Protein AF-A0A1Y1KQW9-F1 (afdb_monomer)

pLDDT: mean 92.46, std 8.49, range [50.56, 98.81]

Secondary structure (DSSP, 8-state):
------TTPPPP-GGGSHHHHS-TT--HHHHHHTHHHHTTSHHHHHHHHHHHHHHHHHHHHHHHTTPEE----SEES--SS-GGG--EEEETTEEEEE-S-SHHHHHHHHHHHSSEEEEEEEE-------SS--SEEEEEEEE-SS--HHHHHHHHHHHHHHHHHHHHTSHHHHHHHHHH-TT--PPPSSPEEEEHHHHHHHHHHTT---TTSSPP-TT----HHHHHHHHHHHTS-EEEE--BTTSS-TTPPBPSS-TTBBS-EEEEETTTEEEEEE-

Radius of gyration: 22.24 Å; Cα contacts (8 Å, |Δi|>4): 387; chains: 1; bounding box: 53×50×68 Å

Sequence (279 aa):
DFYKIPKHWKAVGGDDAITNRVTASTEHATLLDLRHLTLRGENASSVLLVRDAMEYAFNRAYHEARIRKVSPPALVQTQVEGGSTLFKFDYYGADAFLTQSSQLYLETCLPSLGSVYCIEKSFRAEKSLTRRHLSEFTHIEAELDFINFDDLLTHLETLICRVLELVLEDPMIAGYIKTLNPEFKVPERPFMRMRYSDAIKWLIDHDIPNEEGNPHNFGDDIAEAAERKMTDIINKPVFITHFPAHIKAFYMKRDPEDDRVTESVDCLMPGVGEIVGGS

Structure (mmCIF, N/CA/C/O backbone):
data_AF-A0A1Y1KQW9-F1
#
_entry.id   AF-A0A1Y1KQW9-F1
#
loop_
_atom_site.group_PDB
_atom_site.id
_atom_site.type_symbol
_atom_site.label_atom_id
_atom_site.label_alt_id
_atom_site.label_comp_id
_atom_site.label_asym_id
_atom_site.label_entity_id
_atom_site.label_seq_id
_atom_site.pdbx_PDB_ins_code
_atom_site.Cartn_x
_atom_site.Cartn_y
_atom_site.Cartn_z
_atom_site.occupancy
_atom_site.B_iso_or_equiv
_atom_site.auth_seq_id
_atom_site.auth_comp_id
_atom_site.auth_asym_id
_atom_site.auth_atom_id
_atom_site.pdbx_PDB_model_num
ATOM 1 N N . ASP A 1 1 ? 25.477 -21.563 -24.933 1.00 50.56 1 ASP A N 1
ATOM 2 C CA . ASP A 1 1 ? 25.483 -20.857 -26.235 1.00 50.56 1 ASP A CA 1
ATOM 3 C C . ASP A 1 1 ? 24.165 -20.936 -27.014 1.00 50.56 1 ASP A C 1
ATOM 5 O O . ASP A 1 1 ? 24.151 -21.402 -28.147 1.00 50.56 1 ASP A O 1
ATOM 9 N N . PHE A 1 2 ? 23.056 -20.428 -26.461 1.00 53.72 2 PHE A N 1
ATOM 10 C CA . PHE A 1 2 ? 21.757 -20.391 -27.164 1.00 53.72 2 PHE A CA 1
ATOM 11 C C . PHE A 1 2 ? 21.483 -19.085 -27.932 1.00 53.72 2 PHE A C 1
ATOM 13 O O . PHE A 1 2 ? 20.462 -18.973 -28.602 1.00 53.72 2 PHE A O 1
ATOM 20 N N . TYR A 1 3 ? 22.406 -18.117 -27.909 1.00 61.03 3 TYR A N 1
ATOM 21 C CA . TYR A 1 3 ? 22.222 -16.820 -28.566 1.00 61.03 3 TYR A CA 1
ATOM 22 C C . TYR A 1 3 ? 23.305 -16.581 -29.625 1.00 61.03 3 TYR A C 1
ATOM 24 O O . TYR A 1 3 ? 24.318 -15.935 -29.373 1.00 61.03 3 TYR A O 1
ATOM 32 N N . LYS A 1 4 ? 23.103 -17.119 -30.833 1.00 71.50 4 LYS A N 1
ATOM 33 C CA . LYS A 1 4 ? 23.854 -16.707 -32.031 1.00 71.50 4 LYS A CA 1
ATOM 34 C C . LYS A 1 4 ? 22.974 -15.761 -32.839 1.00 71.50 4 LYS A C 1
ATOM 36 O O . LYS A 1 4 ? 21.997 -16.210 -33.426 1.00 71.50 4 LYS A O 1
ATOM 41 N N . ILE A 1 5 ? 23.325 -14.476 -32.886 1.00 72.56 5 ILE A N 1
ATOM 42 C CA . ILE A 1 5 ? 22.661 -13.507 -33.769 1.00 72.56 5 ILE A CA 1
ATOM 43 C C . ILE A 1 5 ? 23.087 -13.825 -35.212 1.00 72.56 5 ILE A C 1
ATOM 45 O O . ILE A 1 5 ? 24.284 -13.760 -35.516 1.00 72.56 5 ILE A O 1
ATOM 49 N N . PRO A 1 6 ? 22.167 -14.210 -36.114 1.00 78.00 6 PRO A N 1
ATOM 50 C CA . PRO A 1 6 ? 22.532 -14.525 -37.487 1.00 78.00 6 PRO A CA 1
ATOM 51 C C . PRO A 1 6 ? 23.084 -13.291 -38.206 1.00 78.00 6 PRO A C 1
ATOM 53 O O . PRO A 1 6 ? 22.513 -12.209 -38.118 1.00 78.00 6 PRO A O 1
ATOM 56 N N . LYS A 1 7 ? 24.154 -13.459 -38.996 1.00 77.56 7 LYS A N 1
ATOM 57 C CA . LYS A 1 7 ? 24.818 -12.360 -39.732 1.00 77.56 7 LYS A CA 1
ATOM 58 C C . LYS A 1 7 ? 23.897 -11.571 -40.682 1.00 77.56 7 LYS A C 1
ATOM 60 O O . LYS A 1 7 ? 24.283 -10.507 -41.145 1.00 77.56 7 LYS A O 1
ATOM 65 N N . HIS A 1 8 ? 22.723 -12.109 -41.011 1.00 79.19 8 HIS A N 1
ATOM 66 C CA . HIS A 1 8 ? 21.748 -11.506 -41.922 1.00 79.19 8 HIS A CA 1
ATOM 67 C C . HIS A 1 8 ? 20.591 -10.793 -41.205 1.00 79.19 8 HIS A C 1
ATOM 69 O O . HIS A 1 8 ? 19.741 -10.205 -41.872 1.00 79.19 8 HIS A O 1
ATOM 75 N N . TRP A 1 9 ? 20.525 -10.845 -39.871 1.00 75.56 9 TRP A N 1
ATOM 76 C CA . TRP A 1 9 ? 19.523 -10.095 -39.120 1.00 75.56 9 TRP A CA 1
ATOM 77 C C . TRP A 1 9 ? 19.900 -8.617 -39.108 1.00 75.56 9 TRP A C 1
ATOM 79 O O . TRP A 1 9 ? 20.999 -8.244 -38.700 1.00 75.56 9 TRP A O 1
ATOM 89 N N . LYS A 1 10 ? 18.981 -7.775 -39.576 1.00 69.50 10 LYS A N 1
ATOM 90 C CA . LYS A 1 10 ? 19.104 -6.321 -39.494 1.00 69.50 10 LYS A CA 1
ATOM 91 C C . LYS A 1 10 ? 18.340 -5.850 -38.263 1.00 69.50 10 LYS A C 1
ATOM 93 O O . LYS A 1 10 ? 17.207 -6.276 -38.051 1.00 69.50 10 LYS A O 1
ATOM 98 N N . ALA A 1 11 ? 18.954 -4.986 -37.461 1.00 67.81 11 ALA A N 1
ATOM 99 C CA . ALA A 1 11 ? 18.226 -4.272 -36.421 1.00 67.81 11 ALA A CA 1
ATOM 100 C C . ALA A 1 11 ? 17.182 -3.350 -37.070 1.00 67.81 11 ALA A C 1
ATOM 102 O O . ALA A 1 11 ? 17.406 -2.831 -38.167 1.00 67.81 11 ALA A O 1
ATOM 103 N N . VAL A 1 12 ? 16.054 -3.145 -36.391 1.00 66.88 12 VAL A N 1
ATOM 104 C CA . VAL A 1 12 ? 15.081 -2.117 -36.774 1.00 66.88 12 VAL A CA 1
ATOM 105 C C . VAL A 1 12 ? 15.794 -0.761 -36.705 1.00 66.88 12 VAL A C 1
ATOM 107 O O . VAL A 1 12 ? 16.416 -0.443 -35.692 1.00 66.88 12 VAL A O 1
ATOM 110 N N . GLY A 1 13 ? 15.770 0.000 -37.797 1.00 69.06 13 GLY A N 1
ATOM 111 C CA . GLY A 1 13 ? 16.493 1.265 -37.953 1.00 69.06 13 GLY A CA 1
ATOM 112 C C . GLY A 1 13 ? 15.647 2.296 -38.699 1.00 69.06 13 GLY A C 1
ATOM 113 O O . GLY A 1 13 ? 14.590 1.959 -39.224 1.00 69.06 13 GLY A O 1
ATOM 114 N N . GLY A 1 14 ? 16.104 3.549 -38.756 1.00 74.69 14 GLY A N 1
ATOM 115 C CA . GLY A 1 14 ? 15.314 4.647 -39.333 1.00 74.69 14 GLY A CA 1
ATOM 116 C C . GLY A 1 14 ? 14.160 5.065 -38.416 1.00 74.69 14 GLY A C 1
ATOM 117 O O . GLY A 1 14 ? 14.293 4.987 -37.197 1.00 74.69 14 GLY A O 1
ATOM 118 N N . ASP A 1 15 ? 13.033 5.498 -38.975 1.00 72.88 15 ASP A N 1
ATOM 119 C CA . ASP A 1 15 ? 11.894 6.058 -38.216 1.00 72.88 15 ASP A CA 1
ATOM 120 C C . ASP A 1 15 ? 11.238 5.061 -37.238 1.00 72.88 15 ASP A C 1
ATOM 122 O O . ASP A 1 15 ? 10.555 5.447 -36.289 1.00 72.88 15 ASP A O 1
ATOM 126 N N . ASP A 1 16 ? 11.481 3.765 -37.431 1.00 73.62 16 ASP A N 1
ATOM 127 C CA . ASP A 1 16 ? 10.982 2.689 -36.570 1.00 73.62 16 ASP A CA 1
ATOM 128 C C . ASP A 1 16 ? 11.941 2.331 -35.425 1.00 73.62 16 ASP A C 1
ATOM 130 O O . ASP A 1 16 ? 11.621 1.497 -34.575 1.00 73.62 16 ASP A O 1
ATOM 134 N N . ALA A 1 17 ? 13.124 2.951 -35.372 1.00 78.12 17 ALA A N 1
ATOM 135 C CA . ALA A 1 17 ? 14.041 2.773 -34.256 1.00 78.12 17 ALA A CA 1
ATOM 136 C C . ALA A 1 17 ? 13.427 3.335 -32.965 1.00 78.12 17 ALA A C 1
ATOM 138 O O . ALA A 1 17 ? 12.885 4.441 -32.942 1.00 78.12 17 ALA A O 1
ATOM 139 N N . ILE A 1 18 ? 13.579 2.606 -31.854 1.00 79.56 18 ILE A N 1
ATOM 140 C CA . ILE A 1 18 ? 13.081 3.037 -30.538 1.00 79.56 18 ILE A CA 1
ATOM 141 C C . ILE A 1 18 ? 13.571 4.438 -30.159 1.00 79.56 18 ILE A C 1
ATOM 143 O O . ILE A 1 18 ? 12.796 5.230 -29.638 1.00 79.56 18 ILE A O 1
ATOM 147 N N . THR A 1 19 ? 14.820 4.766 -30.496 1.00 78.12 19 THR A N 1
ATOM 148 C CA . THR A 1 19 ? 15.446 6.067 -30.227 1.00 78.12 19 THR A CA 1
ATOM 149 C C . THR A 1 19 ? 14.780 7.225 -30.964 1.00 78.12 19 THR A C 1
ATOM 151 O O . THR A 1 19 ? 14.942 8.365 -30.551 1.00 78.12 19 THR A O 1
ATOM 154 N N . ASN A 1 20 ? 14.046 6.942 -32.042 1.00 79.62 20 ASN A N 1
ATOM 155 C CA . ASN A 1 20 ? 13.325 7.939 -32.832 1.00 79.62 20 ASN A CA 1
ATOM 156 C C . ASN A 1 20 ? 11.839 8.008 -32.447 1.00 79.62 20 ASN A C 1
ATOM 158 O O . ASN A 1 20 ? 11.208 9.046 -32.618 1.00 79.62 20 ASN A O 1
ATOM 162 N N . ARG A 1 21 ? 11.288 6.915 -31.901 1.00 80.44 21 ARG A N 1
ATOM 163 C CA . ARG A 1 21 ? 9.895 6.813 -31.430 1.00 80.44 21 ARG A CA 1
ATOM 164 C C . ARG A 1 21 ? 9.715 7.315 -29.994 1.00 80.44 21 ARG A C 1
ATOM 166 O O . ARG A 1 21 ? 8.661 7.843 -29.667 1.00 80.44 21 ARG A O 1
ATOM 173 N N . VAL A 1 22 ? 10.725 7.120 -29.146 1.00 84.62 22 VAL A N 1
ATOM 174 C CA . VAL A 1 22 ? 10.739 7.505 -27.731 1.00 84.62 22 VAL A CA 1
ATOM 175 C C . VAL A 1 22 ? 12.003 8.318 -27.475 1.00 84.62 22 VAL A C 1
ATOM 177 O O . VAL A 1 22 ? 13.088 7.775 -27.265 1.00 84.62 22 VAL A O 1
ATOM 180 N N . THR A 1 23 ? 11.858 9.638 -27.522 1.00 81.69 23 THR A N 1
ATOM 181 C CA . THR A 1 23 ? 12.934 10.597 -27.244 1.00 81.69 23 THR A CA 1
ATOM 182 C C . THR A 1 23 ? 12.747 11.231 -25.867 1.00 81.69 23 THR A C 1
ATOM 184 O O . THR A 1 23 ? 11.651 11.226 -25.308 1.00 81.69 23 THR A O 1
ATOM 187 N N . ALA A 1 24 ? 13.799 11.860 -25.334 1.00 77.12 24 ALA A N 1
ATOM 188 C CA . ALA A 1 24 ? 13.721 12.596 -24.069 1.00 77.12 24 ALA A CA 1
ATOM 189 C C . ALA A 1 24 ? 12.716 13.768 -24.094 1.00 77.12 24 ALA A C 1
ATOM 191 O O . ALA A 1 24 ? 12.250 14.193 -23.043 1.00 77.12 24 ALA A O 1
ATOM 192 N N . SER A 1 25 ? 12.377 14.285 -25.280 1.00 83.12 25 SER A N 1
ATOM 193 C CA . SER A 1 25 ? 11.427 15.388 -25.469 1.00 83.12 25 SER A CA 1
ATOM 194 C C . SER A 1 25 ? 10.009 14.925 -25.819 1.00 83.12 25 SER A C 1
ATOM 196 O O . SER A 1 25 ? 9.169 15.760 -26.145 1.00 83.12 25 SER A O 1
ATOM 198 N N . THR A 1 26 ? 9.743 13.616 -25.829 1.00 85.69 26 THR A N 1
ATOM 199 C CA . THR A 1 26 ? 8.412 13.081 -26.150 1.00 85.69 26 THR A CA 1
ATOM 200 C C . THR A 1 26 ? 7.420 13.448 -25.044 1.00 85.69 26 THR A C 1
ATOM 202 O O . THR A 1 26 ? 7.713 13.280 -23.861 1.00 85.69 26 THR A O 1
ATOM 205 N N . GLU A 1 27 ? 6.241 13.944 -25.425 1.00 88.56 27 GLU A N 1
ATOM 206 C CA . GLU A 1 27 ? 5.191 14.312 -24.473 1.00 88.56 27 GLU A CA 1
ATOM 207 C C . GLU A 1 27 ? 4.736 13.115 -23.625 1.00 88.56 27 GLU A C 1
ATOM 209 O O . GLU A 1 27 ? 4.680 11.976 -24.094 1.00 88.56 27 GLU A O 1
ATOM 214 N N . HIS A 1 28 ? 4.368 13.375 -22.367 1.00 85.81 28 HIS A N 1
ATOM 215 C CA . HIS A 1 28 ? 4.065 12.321 -21.397 1.00 85.81 28 HIS A CA 1
ATOM 216 C C . HIS A 1 28 ? 2.916 11.398 -21.832 1.00 85.81 28 HIS A C 1
ATOM 218 O O . HIS A 1 28 ? 3.017 10.187 -21.659 1.00 85.81 28 HIS A O 1
ATOM 224 N N . ALA A 1 29 ? 1.856 11.941 -22.440 1.00 88.44 29 ALA A N 1
ATOM 225 C CA . ALA A 1 29 ? 0.734 11.143 -22.941 1.00 88.44 29 ALA A CA 1
ATOM 226 C C . ALA A 1 29 ? 1.191 10.134 -24.010 1.00 88.44 29 ALA A C 1
ATOM 228 O O . ALA A 1 29 ? 0.914 8.942 -23.907 1.00 88.44 29 ALA A O 1
ATOM 229 N N . THR A 1 30 ? 2.011 10.580 -24.962 1.00 90.38 30 THR A N 1
ATOM 230 C CA . THR A 1 30 ? 2.593 9.718 -25.998 1.00 90.38 30 THR A CA 1
ATOM 231 C C . THR A 1 30 ? 3.498 8.634 -25.404 1.00 90.38 30 THR A C 1
ATOM 233 O O . THR A 1 30 ? 3.530 7.509 -25.903 1.00 90.38 30 THR A O 1
ATOM 236 N N . LEU A 1 31 ? 4.215 8.924 -24.309 1.00 90.69 31 LEU A N 1
ATOM 237 C CA . LEU A 1 31 ? 5.014 7.916 -23.598 1.00 90.69 31 LEU A CA 1
ATOM 238 C C . LEU A 1 31 ? 4.160 6.805 -22.964 1.00 90.69 31 LEU A C 1
ATOM 240 O O . LEU A 1 31 ? 4.673 5.690 -22.800 1.00 90.69 31 LEU A O 1
ATOM 244 N N . LEU A 1 32 ? 2.905 7.099 -22.600 1.00 91.31 32 LEU A N 1
ATOM 245 C CA . LEU A 1 32 ? 1.935 6.117 -22.105 1.00 91.31 32 LEU A CA 1
ATOM 246 C C . LEU A 1 32 ? 1.370 5.271 -23.255 1.00 91.31 32 LEU A C 1
ATOM 248 O O . LEU A 1 32 ? 1.350 4.047 -23.144 1.00 91.31 32 LEU A O 1
ATOM 252 N N . ASP A 1 33 ? 1.030 5.877 -24.394 1.00 92.44 33 ASP A N 1
ATOM 253 C CA . ASP A 1 33 ? 0.592 5.127 -25.585 1.00 92.44 33 ASP A CA 1
ATOM 254 C C . ASP A 1 33 ? 1.699 4.189 -26.100 1.00 92.44 33 ASP A C 1
ATOM 256 O O . ASP A 1 33 ? 1.472 3.035 -26.477 1.00 92.44 33 ASP A O 1
ATOM 260 N N . LEU A 1 34 ? 2.947 4.657 -26.043 1.00 92.69 34 LEU A N 1
ATOM 261 C CA . LEU A 1 34 ? 4.136 3.896 -26.419 1.00 92.69 34 LEU A CA 1
ATOM 262 C C . LEU A 1 34 ? 4.783 3.175 -25.232 1.00 92.69 34 LEU A C 1
ATOM 264 O O . LEU A 1 34 ? 5.963 2.821 -25.307 1.00 92.69 34 LEU A O 1
ATOM 268 N N . ARG A 1 35 ? 4.049 2.905 -24.140 1.00 93.75 35 ARG A N 1
ATOM 269 C CA . ARG A 1 35 ? 4.644 2.357 -22.905 1.00 93.75 35 ARG A CA 1
ATOM 270 C C . ARG A 1 35 ? 5.429 1.063 -23.138 1.00 93.75 35 ARG A C 1
ATOM 272 O O . ARG A 1 35 ? 6.488 0.883 -22.549 1.00 93.75 35 ARG A O 1
ATOM 279 N N . HIS A 1 36 ? 4.981 0.213 -24.060 1.00 91.38 36 HIS A N 1
ATOM 280 C CA . HIS A 1 36 ? 5.664 -1.020 -24.480 1.00 91.38 36 HIS A CA 1
ATOM 281 C C . HIS A 1 36 ? 7.077 -0.807 -25.079 1.00 91.38 36 HIS A C 1
ATOM 283 O O . HIS A 1 36 ? 7.901 -1.730 -25.081 1.00 91.38 36 HIS A O 1
ATOM 289 N N . LEU A 1 37 ? 7.371 0.393 -25.590 1.00 90.88 37 LEU A N 1
ATOM 290 C CA . LEU A 1 37 ? 8.710 0.832 -25.990 1.00 90.88 37 LEU A CA 1
ATOM 291 C C . LEU A 1 37 ? 9.397 1.579 -24.847 1.00 90.88 37 LEU A C 1
ATOM 293 O O . LEU A 1 37 ? 10.536 1.257 -24.521 1.00 90.88 37 LEU A O 1
ATOM 297 N N . THR A 1 38 ? 8.698 2.512 -24.195 1.00 91.44 38 THR A N 1
ATOM 298 C CA . THR A 1 38 ? 9.231 3.318 -23.085 1.00 91.44 38 THR A CA 1
ATOM 299 C C . THR A 1 38 ? 9.826 2.454 -21.969 1.00 91.44 38 THR A C 1
ATOM 301 O O . THR A 1 38 ? 10.879 2.785 -21.433 1.00 91.44 38 THR A O 1
ATOM 304 N N . LEU A 1 39 ? 9.204 1.311 -21.657 1.00 92.19 39 LEU A N 1
ATOM 305 C CA . LEU A 1 39 ? 9.670 0.358 -20.640 1.00 92.19 39 LEU A CA 1
ATOM 306 C C . LEU A 1 39 ? 11.041 -0.269 -20.931 1.00 92.19 39 LEU A C 1
ATOM 308 O O . LEU A 1 39 ? 11.640 -0.847 -20.031 1.00 92.19 39 LEU A O 1
ATOM 312 N N . ARG A 1 40 ? 11.548 -0.159 -22.162 1.00 90.44 40 ARG A N 1
ATOM 313 C CA . ARG A 1 40 ? 12.866 -0.682 -22.552 1.00 90.44 40 ARG A CA 1
ATOM 314 C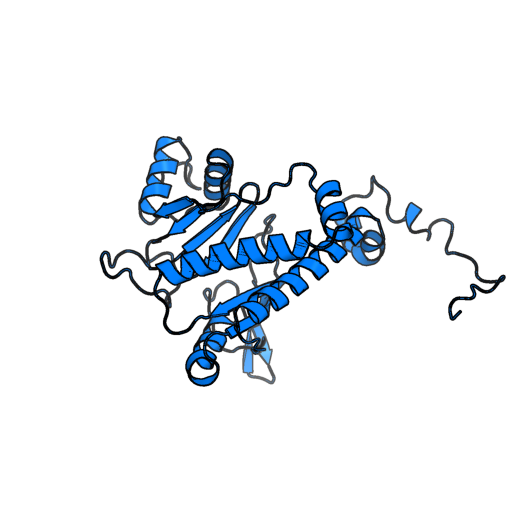 C . ARG A 1 40 ? 14.005 0.297 -22.256 1.00 90.44 40 ARG A C 1
ATOM 316 O O . ARG A 1 40 ? 15.162 -0.077 -22.406 1.00 90.44 40 ARG A O 1
ATOM 323 N N . GLY A 1 41 ? 13.688 1.540 -21.887 1.00 89.75 41 GLY A N 1
ATOM 324 C CA . GLY A 1 41 ? 14.678 2.516 -21.438 1.00 89.75 41 GLY A CA 1
ATOM 325 C C . GLY A 1 41 ? 15.158 2.214 -20.019 1.00 89.75 41 GLY A C 1
ATOM 326 O O . GLY A 1 41 ? 14.388 1.720 -19.195 1.00 89.75 41 GLY A O 1
ATOM 327 N N . GLU A 1 42 ? 16.412 2.559 -19.724 1.00 89.81 42 GLU A N 1
ATOM 328 C CA . GLU A 1 42 ? 17.088 2.224 -18.461 1.00 89.81 42 GLU A CA 1
ATOM 329 C C . GLU A 1 42 ? 16.255 2.615 -17.231 1.00 89.81 42 GLU A C 1
ATOM 331 O O . GLU A 1 42 ? 15.902 1.743 -16.441 1.00 89.81 42 GLU A O 1
ATOM 336 N N . ASN A 1 43 ? 15.823 3.877 -17.131 1.00 90.75 43 ASN A N 1
ATOM 337 C CA . ASN A 1 43 ? 15.032 4.358 -15.990 1.00 90.75 43 ASN A CA 1
ATOM 338 C C . ASN A 1 43 ? 13.678 3.648 -15.836 1.00 90.75 43 ASN A C 1
ATOM 340 O O . ASN A 1 43 ? 13.240 3.368 -14.727 1.00 90.75 43 ASN A O 1
ATOM 344 N N . ALA A 1 44 ? 12.973 3.371 -16.935 1.00 92.56 44 ALA A N 1
ATOM 345 C CA . ALA A 1 44 ? 11.661 2.731 -16.852 1.00 92.56 44 ALA A CA 1
ATOM 346 C C . ALA A 1 44 ? 11.786 1.242 -16.498 1.00 92.56 44 ALA A C 1
ATOM 348 O O . ALA A 1 44 ? 10.975 0.723 -15.732 1.00 92.56 44 ALA A O 1
ATOM 349 N N . SER A 1 45 ? 12.815 0.574 -17.027 1.00 95.31 45 SER A N 1
ATOM 350 C CA . SER A 1 45 ? 13.124 -0.816 -16.696 1.00 95.31 45 SER A CA 1
ATOM 351 C C . SER A 1 45 ? 13.600 -0.977 -15.250 1.00 95.31 45 SER A C 1
ATOM 353 O O . SER A 1 45 ? 13.161 -1.908 -14.582 1.00 95.31 45 SER A O 1
ATOM 355 N N . SER A 1 46 ? 14.409 -0.049 -14.722 1.00 96.81 46 SER A N 1
ATOM 356 C CA . SER A 1 46 ? 14.882 -0.113 -13.336 1.00 96.81 46 SER A CA 1
ATOM 357 C C . SER A 1 46 ? 13.739 0.031 -12.333 1.00 96.81 46 SER A C 1
ATOM 359 O O . SER A 1 46 ? 13.717 -0.691 -11.342 1.00 96.81 46 SER A O 1
ATOM 361 N N . VAL A 1 47 ? 12.725 0.855 -12.624 1.00 97.25 47 VAL A N 1
ATOM 362 C CA . VAL A 1 47 ? 11.489 0.913 -11.820 1.00 97.25 47 VAL A CA 1
ATOM 363 C C . VAL A 1 47 ? 10.770 -0.441 -11.786 1.00 97.25 47 VAL A C 1
ATOM 365 O O . VAL A 1 47 ? 10.289 -0.844 -10.730 1.00 97.25 47 VAL A O 1
ATOM 368 N N . LEU A 1 48 ? 10.702 -1.168 -12.909 1.00 97.56 48 LEU A N 1
ATOM 369 C CA . LEU A 1 48 ? 10.090 -2.503 -12.937 1.00 97.56 48 LEU A CA 1
ATOM 370 C C . LEU A 1 48 ? 10.908 -3.538 -12.155 1.00 97.56 48 LEU A C 1
ATOM 372 O O . LEU A 1 48 ? 10.318 -4.363 -11.465 1.00 97.56 48 LEU A O 1
ATOM 376 N N . LEU A 1 49 ? 12.239 -3.472 -12.228 1.00 97.94 49 LEU A N 1
ATOM 377 C CA . LEU A 1 49 ? 13.131 -4.348 -11.459 1.00 97.94 49 LEU A CA 1
ATOM 378 C C . LEU A 1 49 ? 13.008 -4.091 -9.951 1.00 97.94 49 LEU A C 1
ATOM 380 O O . LEU A 1 49 ? 12.905 -5.032 -9.171 1.00 97.94 49 LEU A O 1
ATOM 384 N N . VAL A 1 50 ? 12.945 -2.822 -9.535 1.00 98.19 50 VAL A N 1
ATOM 385 C CA . VAL A 1 50 ? 12.698 -2.456 -8.131 1.00 98.19 50 VAL A CA 1
ATOM 386 C C . VAL A 1 50 ? 11.310 -2.924 -7.682 1.00 98.19 50 VAL A C 1
ATOM 388 O O . VAL A 1 50 ? 11.167 -3.418 -6.567 1.00 98.19 50 VAL A O 1
ATOM 391 N N . ARG A 1 51 ? 10.287 -2.816 -8.542 1.00 98.00 51 ARG A N 1
ATOM 392 C CA . ARG A 1 51 ? 8.932 -3.309 -8.246 1.00 98.00 51 ARG A CA 1
ATOM 393 C C . ARG A 1 51 ? 8.892 -4.828 -8.046 1.00 98.00 51 ARG A C 1
ATOM 395 O O . ARG A 1 51 ? 8.238 -5.276 -7.110 1.00 98.00 51 ARG A O 1
ATOM 402 N N . ASP A 1 52 ? 9.567 -5.596 -8.899 1.00 98.31 52 ASP A N 1
ATOM 403 C CA . ASP A 1 52 ? 9.695 -7.056 -8.760 1.00 98.31 52 ASP A CA 1
ATOM 404 C C . ASP A 1 52 ? 10.355 -7.430 -7.424 1.00 98.31 52 ASP A C 1
ATOM 406 O O . ASP A 1 52 ? 9.792 -8.191 -6.636 1.00 98.31 52 ASP A O 1
ATOM 410 N N . ALA A 1 53 ? 11.487 -6.791 -7.111 1.00 98.44 53 ALA A N 1
ATOM 411 C CA . ALA A 1 53 ? 12.185 -6.992 -5.845 1.00 98.44 53 ALA A CA 1
ATOM 412 C C . ALA A 1 53 ? 11.314 -6.636 -4.626 1.00 98.44 53 ALA A C 1
ATOM 414 O O . ALA A 1 53 ? 11.340 -7.350 -3.624 1.00 98.44 53 ALA A O 1
ATOM 415 N N . MET A 1 54 ? 10.513 -5.568 -4.718 1.00 97.88 54 MET A N 1
ATOM 416 C CA . MET A 1 54 ? 9.571 -5.157 -3.673 1.00 97.88 54 MET A CA 1
ATOM 417 C C . MET A 1 54 ? 8.497 -6.223 -3.428 1.00 97.88 54 MET A C 1
ATOM 419 O O . MET A 1 54 ? 8.289 -6.640 -2.289 1.00 97.88 54 MET A O 1
ATOM 423 N N . GLU A 1 55 ? 7.833 -6.708 -4.480 1.00 98.44 55 GLU A N 1
ATOM 424 C CA . GLU A 1 55 ? 6.802 -7.745 -4.345 1.00 98.44 55 GLU A CA 1
ATOM 425 C C . GLU A 1 55 ? 7.393 -9.055 -3.797 1.00 98.44 55 GLU A C 1
ATOM 427 O O . GLU A 1 55 ? 6.813 -9.693 -2.910 1.00 98.44 55 GLU A O 1
ATOM 432 N N . TYR A 1 56 ? 8.585 -9.438 -4.259 1.00 98.50 56 TYR A N 1
ATOM 433 C CA . TYR A 1 56 ? 9.308 -10.589 -3.722 1.00 98.50 56 TYR A CA 1
ATOM 434 C C . TYR A 1 56 ? 9.645 -10.418 -2.231 1.00 98.50 56 TYR A C 1
ATOM 436 O O . TYR A 1 56 ? 9.445 -11.347 -1.442 1.00 98.50 56 TYR A O 1
ATOM 444 N N . ALA A 1 57 ? 10.090 -9.227 -1.821 1.00 98.69 57 ALA A N 1
ATOM 445 C CA . ALA A 1 57 ? 10.377 -8.904 -0.428 1.00 98.69 57 ALA A CA 1
ATOM 446 C C . ALA A 1 57 ? 9.133 -8.989 0.468 1.00 98.69 57 ALA A C 1
ATOM 448 O O . ALA A 1 57 ? 9.230 -9.542 1.561 1.00 98.69 57 ALA A O 1
ATOM 449 N N . PHE A 1 58 ? 7.958 -8.548 0.003 1.00 98.69 58 PHE A N 1
ATOM 450 C CA . PHE A 1 58 ? 6.698 -8.756 0.731 1.00 98.69 58 PHE A CA 1
ATOM 451 C C . PHE A 1 58 ? 6.397 -10.242 0.946 1.00 98.69 58 PHE A C 1
ATOM 453 O O . PHE A 1 58 ? 6.156 -10.661 2.080 1.00 98.69 58 PHE A O 1
ATOM 460 N N . ASN A 1 59 ? 6.470 -11.064 -0.110 1.00 98.50 59 ASN A N 1
ATOM 461 C CA . ASN A 1 59 ? 6.247 -12.508 0.028 1.00 98.50 59 ASN A CA 1
ATOM 462 C C . ASN A 1 59 ? 7.246 -13.134 1.026 1.00 98.50 59 ASN A C 1
ATOM 464 O O . ASN A 1 59 ? 6.853 -13.965 1.848 1.00 98.50 59 ASN A O 1
ATOM 468 N N . ARG A 1 60 ? 8.524 -12.719 0.992 1.00 98.50 60 ARG A N 1
ATOM 469 C CA . ARG A 1 60 ? 9.551 -13.161 1.952 1.00 98.50 60 ARG A CA 1
ATOM 470 C C . ARG A 1 60 ? 9.234 -12.730 3.384 1.00 98.50 60 ARG A C 1
ATOM 472 O O . ARG A 1 60 ? 9.273 -13.579 4.269 1.00 98.50 60 ARG A O 1
ATOM 479 N N . ALA A 1 61 ? 8.909 -11.459 3.612 1.00 98.62 61 ALA A N 1
ATOM 480 C CA . ALA A 1 61 ? 8.629 -10.920 4.942 1.00 98.62 61 ALA A CA 1
ATOM 481 C C . ALA A 1 61 ? 7.437 -11.631 5.599 1.00 98.62 61 ALA A C 1
ATOM 483 O O . ALA A 1 61 ? 7.539 -12.092 6.738 1.00 98.62 61 ALA A O 1
ATOM 484 N N . TYR A 1 62 ? 6.339 -11.820 4.862 1.00 98.62 62 TYR A N 1
ATOM 485 C CA . TYR A 1 62 ? 5.193 -12.577 5.367 1.00 98.62 62 TYR A CA 1
ATOM 486 C C . TYR A 1 62 ? 5.528 -14.051 5.614 1.00 98.62 62 TYR A C 1
ATOM 488 O O . TYR A 1 62 ? 5.104 -14.620 6.620 1.00 98.62 62 TYR A O 1
ATOM 496 N N . HIS A 1 63 ? 6.332 -14.676 4.749 1.00 98.00 63 HIS A N 1
ATOM 497 C CA . HIS A 1 63 ? 6.771 -16.054 4.960 1.00 98.00 63 HIS A CA 1
ATOM 498 C C . HIS A 1 63 ? 7.654 -16.199 6.215 1.00 98.00 63 HIS A C 1
ATOM 500 O O . HIS A 1 63 ? 7.459 -17.134 6.995 1.00 98.00 63 HIS A O 1
ATOM 506 N N . GLU A 1 64 ? 8.589 -15.270 6.449 1.00 98.25 64 GLU A N 1
ATOM 507 C CA . GLU A 1 64 ? 9.411 -15.196 7.670 1.00 98.25 64 GLU A CA 1
ATOM 508 C C . GLU A 1 64 ? 8.533 -15.038 8.926 1.00 98.25 64 GLU A C 1
ATOM 510 O O . GLU A 1 64 ? 8.757 -15.726 9.925 1.00 98.25 64 GLU A O 1
ATOM 515 N N . ALA A 1 65 ? 7.474 -14.225 8.840 1.00 97.75 65 ALA A N 1
ATOM 516 C CA . ALA A 1 65 ? 6.472 -14.036 9.893 1.00 97.75 65 ALA A CA 1
ATOM 517 C C . ALA A 1 65 ? 5.470 -15.200 10.033 1.00 97.75 65 ALA A C 1
ATOM 519 O O . ALA A 1 65 ? 4.625 -15.180 10.925 1.00 97.75 65 ALA A O 1
ATOM 520 N N . ARG A 1 66 ? 5.563 -16.235 9.184 1.00 97.56 66 ARG A N 1
ATOM 521 C CA . ARG A 1 66 ? 4.614 -17.359 9.122 1.00 97.56 66 ARG A CA 1
ATOM 522 C C . ARG A 1 66 ? 3.170 -16.898 8.858 1.00 97.56 66 ARG A C 1
ATOM 524 O O . ARG A 1 66 ? 2.231 -17.472 9.396 1.00 97.56 66 ARG A O 1
ATOM 531 N N . ILE A 1 67 ? 2.972 -15.915 7.992 1.00 98.50 67 ILE A N 1
ATOM 532 C CA . ILE A 1 67 ? 1.651 -15.467 7.531 1.00 98.50 67 ILE A CA 1
ATOM 533 C C . ILE A 1 67 ? 1.402 -16.086 6.154 1.00 98.50 67 ILE A C 1
ATOM 535 O O . ILE A 1 67 ? 2.308 -16.160 5.318 1.00 98.50 67 ILE A O 1
ATOM 539 N N . ARG A 1 68 ? 0.216 -16.666 5.940 1.00 98.06 68 ARG A N 1
ATOM 540 C CA . ARG A 1 68 ? -0.021 -17.582 4.808 1.00 98.06 68 ARG A CA 1
ATOM 541 C C . ARG A 1 68 ? -0.652 -16.851 3.638 1.00 98.06 68 ARG A C 1
ATOM 543 O O . ARG A 1 68 ? -1.627 -16.133 3.811 1.00 98.06 68 ARG A O 1
ATOM 550 N N . LYS A 1 69 ? -0.106 -17.063 2.440 1.00 98.56 69 LYS A N 1
ATOM 551 C CA . LYS A 1 69 ? -0.675 -16.485 1.226 1.00 98.56 69 LYS A CA 1
ATOM 552 C C . LYS A 1 69 ? -1.976 -17.198 0.869 1.00 98.56 69 LYS A C 1
ATOM 554 O O . LYS A 1 69 ? -1.997 -18.429 0.814 1.00 98.56 69 LYS A O 1
ATOM 559 N N . VAL A 1 70 ? -3.014 -16.432 0.571 1.00 98.44 70 VAL A N 1
ATOM 560 C CA . VAL A 1 70 ? -4.278 -16.908 -0.005 1.00 98.44 70 VAL A CA 1
ATOM 561 C C . VAL A 1 70 ? -4.563 -16.168 -1.315 1.00 98.44 70 VAL A C 1
ATOM 563 O O . VAL A 1 70 ? -3.953 -15.134 -1.585 1.00 98.44 70 VAL A O 1
ATOM 566 N N . SER A 1 71 ? -5.482 -16.699 -2.127 1.00 98.31 71 SER A N 1
ATOM 567 C CA . SER A 1 71 ? -5.908 -16.090 -3.399 1.00 98.31 71 SER A CA 1
ATOM 568 C C . SER A 1 71 ? -7.431 -15.931 -3.440 1.00 98.31 71 SER A C 1
ATOM 570 O O . SER A 1 71 ? -8.134 -16.837 -3.902 1.00 98.31 71 SER A O 1
ATOM 572 N N . PRO A 1 72 ? -7.954 -14.816 -2.900 1.00 98.12 72 PRO A N 1
ATOM 573 C CA . PRO A 1 72 ? -9.376 -14.486 -2.924 1.00 98.12 72 PRO A CA 1
ATOM 574 C C . PRO A 1 72 ? -9.915 -14.225 -4.344 1.00 98.12 72 PRO A C 1
ATOM 576 O O . PRO A 1 72 ? -9.148 -13.919 -5.260 1.00 98.12 72 PRO A O 1
ATOM 579 N N . PRO A 1 73 ? -11.237 -14.336 -4.566 1.00 97.56 73 PRO A N 1
ATOM 580 C CA . PRO A 1 73 ? -11.834 -14.064 -5.869 1.00 97.56 73 PRO A CA 1
ATOM 581 C C . PRO A 1 73 ? -11.901 -12.558 -6.171 1.00 97.56 73 PRO A C 1
ATOM 583 O O . PRO A 1 73 ? -12.304 -11.756 -5.333 1.00 97.56 73 PRO A O 1
ATOM 586 N N . ALA A 1 74 ? -11.602 -12.186 -7.419 1.00 96.12 74 ALA A N 1
ATOM 587 C CA . ALA A 1 74 ? -11.729 -10.804 -7.894 1.00 96.12 74 ALA A CA 1
ATOM 588 C C . ALA A 1 74 ? -13.150 -10.432 -8.362 1.00 96.12 74 ALA A C 1
ATOM 590 O O . ALA A 1 74 ? -13.472 -9.250 -8.464 1.00 96.12 74 ALA A O 1
ATOM 591 N N . LEU A 1 75 ? -13.989 -11.429 -8.673 1.00 96.56 75 LEU A N 1
ATOM 592 C CA . LEU A 1 75 ? -15.381 -11.240 -9.090 1.00 96.56 75 LEU A CA 1
ATOM 593 C C . LEU A 1 75 ? -16.286 -11.442 -7.875 1.00 96.56 75 LEU A C 1
ATOM 595 O O . LEU A 1 75 ? -16.315 -12.534 -7.304 1.00 96.56 75 LEU A O 1
ATOM 599 N N . VAL A 1 76 ? -17.010 -10.400 -7.479 1.00 95.75 76 VAL A N 1
ATOM 600 C CA . VAL A 1 76 ? -17.769 -10.373 -6.224 1.00 95.75 76 VAL A CA 1
ATOM 601 C C . VAL A 1 76 ? -19.197 -9.877 -6.439 1.00 95.75 76 VAL A C 1
ATOM 603 O O . VAL A 1 76 ? -19.508 -9.227 -7.434 1.00 95.75 76 VAL A O 1
ATOM 606 N N . GLN A 1 77 ? -20.077 -10.179 -5.487 1.00 93.62 77 GLN A N 1
ATOM 607 C CA . GLN A 1 77 ? -21.437 -9.619 -5.415 1.00 93.62 77 GLN A CA 1
ATOM 608 C C . GLN A 1 77 ? -21.608 -8.658 -4.231 1.00 93.62 77 GLN A C 1
ATOM 610 O O . GLN A 1 77 ? -22.706 -8.172 -3.968 1.00 93.62 77 GLN A O 1
ATOM 615 N N . THR A 1 78 ? -20.525 -8.401 -3.501 1.00 87.75 78 THR A N 1
ATOM 616 C CA . THR A 1 78 ? -20.484 -7.592 -2.285 1.00 87.75 78 THR A CA 1
ATOM 617 C C . THR A 1 78 ? -19.699 -6.302 -2.516 1.00 87.75 78 THR A C 1
ATOM 619 O O . THR A 1 78 ? -18.890 -6.202 -3.436 1.00 87.75 78 THR A O 1
ATOM 622 N N . GLN A 1 79 ? -19.956 -5.311 -1.665 1.00 83.75 79 GLN A N 1
ATOM 623 C CA . GLN A 1 79 ? -19.227 -4.043 -1.599 1.00 83.75 79 GLN A CA 1
ATOM 624 C C . GLN A 1 79 ? -18.397 -4.003 -0.311 1.00 83.75 79 GLN A C 1
ATOM 626 O O . GLN A 1 79 ? -18.865 -4.514 0.709 1.00 83.75 79 GLN A O 1
ATOM 631 N N . VAL A 1 80 ? -17.211 -3.389 -0.351 1.00 79.56 80 VAL A N 1
ATOM 632 C CA . VAL A 1 80 ? -16.327 -3.256 0.827 1.00 79.56 80 VAL A CA 1
ATOM 633 C C . VAL A 1 80 ? -16.114 -1.781 1.171 1.00 79.56 80 VAL A C 1
ATOM 635 O O . VAL A 1 80 ? -16.464 -1.356 2.266 1.00 79.56 80 VAL A O 1
ATOM 638 N N . GLU A 1 81 ? -15.684 -0.977 0.196 1.00 77.69 81 GLU A N 1
ATOM 639 C CA . GLU A 1 81 ? -15.248 0.423 0.371 1.00 77.69 81 GLU A CA 1
ATOM 640 C C . GLU A 1 81 ? -16.311 1.435 -0.098 1.00 77.69 81 GLU A C 1
ATOM 642 O O . GLU A 1 81 ? -16.022 2.498 -0.648 1.00 77.69 81 GLU A O 1
ATOM 647 N N . GLY A 1 82 ? -17.587 1.073 0.060 1.00 73.44 82 GLY A N 1
ATOM 648 C CA . GLY A 1 82 ? -18.726 1.870 -0.394 1.00 73.44 82 GLY A CA 1
ATOM 649 C C . GLY A 1 82 ? -19.116 1.647 -1.863 1.00 73.44 82 GLY A C 1
ATOM 650 O O . GLY A 1 82 ? -18.312 1.308 -2.730 1.00 73.44 82 GLY A O 1
ATOM 651 N N . GLY A 1 83 ? -20.405 1.835 -2.156 1.00 71.12 83 GLY A N 1
ATOM 652 C CA . GLY A 1 83 ? -21.004 1.445 -3.439 1.00 71.12 83 GLY A CA 1
ATOM 653 C C . GLY A 1 83 ? -20.781 2.406 -4.611 1.00 71.12 83 GLY A C 1
ATOM 654 O O . GLY A 1 83 ? -21.220 2.118 -5.723 1.00 71.12 83 GLY A O 1
ATOM 655 N N . SER A 1 84 ? -20.140 3.559 -4.399 1.00 71.62 84 SER A N 1
ATOM 656 C CA . SER A 1 84 ? -20.006 4.612 -5.420 1.00 71.62 84 SER A CA 1
ATOM 657 C C . SER A 1 84 ? -18.881 4.365 -6.433 1.00 71.62 84 SER A C 1
ATOM 659 O O . SER A 1 84 ? -18.897 4.977 -7.502 1.00 71.62 84 SER A O 1
ATOM 661 N N . THR A 1 85 ? -17.932 3.473 -6.130 1.00 80.19 85 THR A N 1
ATOM 662 C CA . THR A 1 85 ? -16.707 3.254 -6.923 1.00 80.19 85 THR A CA 1
ATOM 663 C C . THR A 1 85 ? -16.543 1.805 -7.404 1.00 80.19 85 THR A C 1
ATOM 665 O O . THR A 1 85 ? -15.428 1.357 -7.660 1.00 80.19 85 THR A O 1
ATOM 668 N N . LEU A 1 86 ? -17.635 1.055 -7.580 1.00 87.94 86 LEU A N 1
ATOM 669 C CA . LEU A 1 86 ? -17.589 -0.320 -8.097 1.00 87.94 86 LEU A CA 1
ATOM 670 C C . LEU A 1 86 ? -17.686 -0.380 -9.627 1.00 87.94 86 LEU A C 1
ATOM 672 O O . LEU A 1 86 ? -18.568 0.228 -10.238 1.00 87.94 86 LEU A O 1
ATOM 676 N N . PHE A 1 87 ? -16.838 -1.201 -10.251 1.00 92.56 87 PHE A N 1
ATOM 677 C CA . PHE A 1 87 ? -17.021 -1.598 -11.649 1.00 92.56 87 PHE A CA 1
ATOM 678 C C . PHE A 1 87 ? -18.051 -2.721 -11.738 1.00 92.56 87 PHE A C 1
ATOM 680 O O . PHE A 1 87 ? -17.760 -3.855 -11.367 1.00 92.56 87 PHE A O 1
ATOM 687 N N . LYS A 1 88 ? -19.245 -2.402 -12.243 1.00 93.94 88 LYS A N 1
ATOM 688 C CA . LYS A 1 88 ? -20.341 -3.354 -12.460 1.00 93.94 88 LYS A CA 1
ATOM 689 C C . LYS A 1 88 ? -20.243 -4.023 -13.834 1.00 93.94 88 LYS A C 1
ATOM 691 O O . LYS A 1 88 ? -20.012 -3.337 -14.830 1.00 93.94 88 LYS A O 1
ATOM 696 N N . PHE A 1 89 ? -20.495 -5.328 -13.904 1.00 93.94 89 PHE A N 1
ATOM 697 C CA . PHE A 1 89 ? -20.603 -6.082 -15.156 1.00 93.94 89 PHE A CA 1
ATOM 698 C C . PHE A 1 89 ? -21.645 -7.211 -15.056 1.00 93.94 89 PHE A C 1
ATOM 700 O O . PHE A 1 89 ? -22.047 -7.606 -13.963 1.00 93.94 89 PHE A O 1
ATOM 707 N N . ASP A 1 90 ? -22.096 -7.707 -16.211 1.00 96.56 90 ASP A N 1
ATOM 708 C CA . ASP A 1 90 ? -22.999 -8.860 -16.310 1.00 96.56 90 ASP A CA 1
ATOM 709 C C . ASP A 1 90 ? -22.200 -10.169 -16.249 1.00 96.56 90 ASP A C 1
ATOM 711 O O . ASP A 1 90 ? -21.344 -10.433 -17.098 1.00 96.56 90 ASP A O 1
ATOM 715 N N . TYR A 1 91 ? -22.480 -10.992 -15.242 1.00 96.62 91 TYR A N 1
ATOM 716 C CA . TYR A 1 91 ? -21.879 -12.305 -15.045 1.00 96.62 91 TYR A CA 1
ATOM 717 C C . TYR A 1 91 ? -22.930 -13.390 -15.267 1.00 96.62 91 TYR A C 1
ATOM 719 O O . TYR A 1 91 ? -23.566 -13.879 -14.334 1.00 96.62 91 TYR A O 1
ATOM 727 N N . TYR A 1 92 ? -23.114 -13.762 -16.535 1.00 96.38 92 TYR A N 1
ATOM 728 C CA . TYR A 1 92 ? -24.074 -14.786 -16.967 1.00 96.38 92 TYR A CA 1
ATOM 729 C C . TYR A 1 92 ? -25.533 -14.477 -16.579 1.00 96.38 92 TYR A C 1
ATOM 731 O O . TYR A 1 92 ? -26.276 -15.372 -16.172 1.00 96.38 92 TYR A O 1
ATOM 739 N N . GLY A 1 93 ? -25.960 -13.220 -16.720 1.00 95.25 93 GLY A N 1
ATOM 740 C CA . GLY A 1 93 ? -27.307 -12.765 -16.370 1.00 95.25 93 GLY A CA 1
ATOM 741 C C . GLY A 1 93 ? -27.463 -12.336 -14.909 1.00 95.25 93 GLY A C 1
ATOM 742 O O . GLY A 1 93 ? -28.571 -11.979 -14.506 1.00 95.25 93 GLY A O 1
ATOM 743 N N . ALA A 1 94 ? -26.390 -12.381 -14.116 1.00 95.31 94 ALA A N 1
ATOM 744 C CA . ALA A 1 94 ? -26.355 -11.884 -12.748 1.00 95.31 94 ALA A CA 1
ATOM 745 C C . ALA A 1 94 ? -25.457 -10.648 -12.636 1.00 95.31 94 ALA A C 1
ATOM 747 O O . ALA A 1 94 ? -24.388 -10.582 -13.240 1.00 95.31 94 ALA A O 1
ATOM 748 N N . ASP A 1 95 ? -25.861 -9.694 -11.802 1.00 95.12 95 ASP A N 1
ATOM 749 C CA . ASP A 1 95 ? -25.017 -8.552 -11.469 1.00 95.12 95 ASP A CA 1
ATOM 750 C C . ASP A 1 95 ? -23.781 -9.014 -10.677 1.00 95.12 95 ASP A C 1
ATOM 752 O O . ASP A 1 95 ? -23.898 -9.723 -9.669 1.00 95.12 95 ASP A O 1
ATOM 756 N N . ALA A 1 96 ? -22.602 -8.586 -11.127 1.00 96.00 96 ALA A N 1
ATOM 757 C CA . ALA A 1 96 ? -21.331 -8.789 -10.444 1.00 96.00 96 ALA A CA 1
ATOM 758 C C . ALA A 1 96 ? -20.462 -7.527 -10.509 1.00 96.00 96 ALA A C 1
ATOM 760 O O . ALA A 1 96 ? -20.694 -6.614 -11.311 1.00 96.00 96 ALA A O 1
ATOM 761 N N . PHE A 1 97 ? -19.452 -7.487 -9.647 1.00 95.62 97 PHE A N 1
ATOM 762 C CA . PHE A 1 97 ? -18.544 -6.361 -9.497 1.00 95.62 97 PHE A CA 1
ATOM 763 C C . PHE A 1 97 ? -17.093 -6.827 -9.425 1.00 95.62 97 PHE A C 1
ATOM 765 O O . PHE A 1 97 ? -16.808 -7.951 -9.006 1.00 95.62 97 PHE A O 1
ATOM 772 N N . LEU A 1 98 ? -16.172 -5.966 -9.854 1.00 96.56 98 LEU A N 1
ATOM 773 C CA . LEU A 1 98 ? -14.749 -6.161 -9.584 1.00 96.56 98 LEU A CA 1
ATOM 774 C C . LEU A 1 98 ? -14.442 -5.735 -8.146 1.00 96.56 98 LEU A C 1
ATOM 776 O O . LEU A 1 98 ? -14.942 -4.708 -7.686 1.00 96.56 98 LEU A O 1
ATOM 780 N N . THR A 1 99 ? -13.634 -6.532 -7.450 1.00 96.62 99 THR A N 1
ATOM 781 C CA . THR A 1 99 ? -13.336 -6.326 -6.030 1.00 96.62 99 THR A CA 1
ATOM 782 C C . THR A 1 99 ? -12.631 -4.992 -5.750 1.00 96.62 99 THR A C 1
ATOM 784 O O . THR A 1 99 ? -11.710 -4.599 -6.464 1.00 96.62 99 THR A O 1
ATOM 787 N N . GLN A 1 100 ? -13.038 -4.298 -4.686 1.00 94.88 100 GLN A N 1
ATOM 788 C CA . GLN A 1 100 ? -12.312 -3.136 -4.151 1.00 94.88 100 GLN A CA 1
ATOM 789 C C . GLN A 1 100 ? -11.219 -3.562 -3.164 1.00 94.88 100 GLN A C 1
ATOM 791 O O . GLN A 1 100 ? -10.175 -2.918 -3.078 1.00 94.88 100 GLN A O 1
ATOM 796 N N . SER A 1 101 ? -11.460 -4.648 -2.431 1.00 96.88 101 SER A N 1
ATOM 797 C CA . SER A 1 101 ? -10.612 -5.170 -1.364 1.00 96.88 101 SER A CA 1
ATOM 798 C C . SER A 1 101 ? -10.964 -6.635 -1.113 1.00 96.88 101 SER A C 1
ATOM 800 O O . SER A 1 101 ? -12.124 -7.043 -1.234 1.00 96.88 101 SER A O 1
ATOM 802 N N . SER A 1 102 ? -9.961 -7.429 -0.760 1.00 98.06 102 SER A N 1
ATOM 803 C CA . SER A 1 102 ? -10.118 -8.839 -0.411 1.00 98.06 102 SER A CA 1
ATOM 804 C C . SER A 1 102 ? -10.295 -9.068 1.091 1.00 98.06 102 SER A C 1
ATOM 806 O O . SER A 1 102 ? -10.450 -10.224 1.491 1.00 98.06 102 SER A O 1
ATOM 808 N N . GLN A 1 103 ? -10.302 -8.007 1.909 1.00 97.94 103 GLN A N 1
ATOM 809 C CA . GLN A 1 103 ? -10.336 -8.057 3.377 1.00 97.94 103 GLN A CA 1
ATOM 810 C C . GLN A 1 103 ? -11.385 -9.043 3.907 1.00 97.94 103 GLN A C 1
ATOM 812 O O . GLN A 1 103 ? -11.045 -9.991 4.608 1.00 97.94 103 GLN A O 1
ATOM 817 N N . LEU A 1 104 ? -12.643 -8.917 3.464 1.00 96.81 104 LEU A N 1
ATOM 818 C CA . LEU A 1 104 ? -13.729 -9.779 3.946 1.00 96.81 104 LEU A CA 1
ATOM 819 C C . LEU A 1 104 ? -13.478 -11.273 3.677 1.00 96.81 104 LEU A C 1
ATOM 821 O O . LEU A 1 104 ? -13.938 -12.117 4.440 1.00 96.81 104 LEU A O 1
ATOM 825 N N . TYR A 1 105 ? -12.749 -11.626 2.611 1.00 98.38 105 TYR A N 1
ATOM 826 C CA . TYR A 1 105 ? -12.345 -13.013 2.361 1.00 98.38 105 TYR A CA 1
ATOM 827 C C . TYR A 1 105 ? -11.180 -13.443 3.257 1.00 98.38 105 TYR A C 1
ATOM 829 O O . TYR A 1 105 ? -11.167 -14.593 3.706 1.00 98.38 105 TYR A O 1
ATOM 837 N N . LEU A 1 106 ? -10.222 -12.551 3.529 1.00 98.56 106 LEU A N 1
ATOM 838 C CA . LEU A 1 106 ? -9.115 -12.821 4.450 1.00 98.56 106 LEU A CA 1
ATOM 839 C C . LEU A 1 106 ? -9.630 -13.098 5.868 1.00 98.56 106 LEU A C 1
ATOM 841 O O . LEU A 1 106 ? -9.223 -14.093 6.470 1.00 98.56 106 LEU A O 1
ATOM 845 N N . GLU A 1 107 ? -10.607 -12.320 6.341 1.00 98.31 107 GLU A N 1
ATOM 846 C CA . GLU A 1 107 ? -11.277 -12.536 7.631 1.00 98.31 107 GLU A CA 1
ATOM 847 C C . GLU A 1 107 ? -11.855 -13.960 7.744 1.00 98.31 107 GLU A C 1
ATOM 849 O O . GLU A 1 107 ? -11.689 -14.634 8.765 1.00 98.31 107 GLU A O 1
ATOM 854 N N . THR A 1 108 ? -12.461 -14.488 6.669 1.00 98.25 108 THR A N 1
ATOM 855 C CA . THR A 1 108 ? -13.003 -15.864 6.670 1.00 98.25 108 THR A CA 1
ATOM 856 C C . THR A 1 108 ? -11.934 -16.954 6.755 1.00 98.25 108 THR A C 1
ATOM 858 O O . THR A 1 108 ? -12.239 -18.091 7.124 1.00 98.25 108 THR A O 1
ATOM 861 N N . CYS A 1 109 ? -10.688 -16.631 6.407 1.00 98.50 109 CYS A N 1
ATOM 862 C CA . CYS A 1 109 ? -9.585 -17.584 6.403 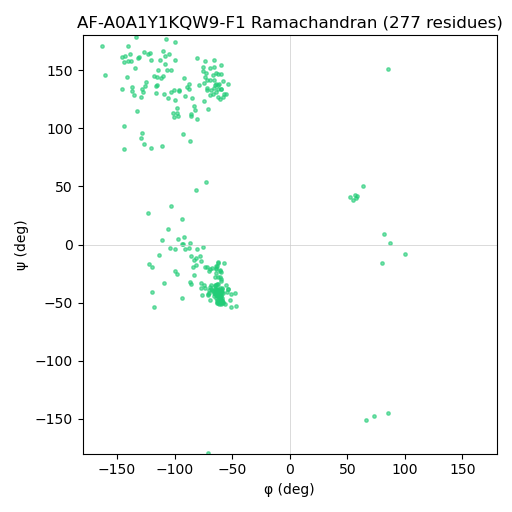1.00 98.50 109 CYS A CA 1
ATOM 863 C C . CYS A 1 109 ? -8.963 -17.757 7.795 1.00 98.50 109 CYS A C 1
ATOM 865 O O . CYS A 1 109 ? -8.431 -18.837 8.079 1.00 98.50 109 CYS A O 1
ATOM 867 N N . LEU A 1 110 ? -9.067 -16.745 8.668 1.00 98.44 110 LEU A N 1
ATOM 868 C CA . LEU A 1 110 ? -8.433 -16.745 9.991 1.00 98.44 110 LEU A CA 1
ATOM 869 C C . LEU A 1 110 ? -8.739 -17.999 10.824 1.00 98.44 110 LEU A C 1
ATOM 871 O O . LEU A 1 110 ? -7.792 -18.621 11.309 1.00 98.44 110 LEU A O 1
ATOM 875 N N . PRO A 1 111 ? -10.003 -18.466 10.952 1.00 98.25 111 PRO A N 1
ATOM 876 C CA . PRO A 1 111 ? -10.315 -19.609 11.814 1.00 98.25 111 PRO A CA 1
ATOM 877 C C . PRO A 1 111 ? -9.671 -20.929 11.368 1.00 98.25 111 PRO A C 1
ATOM 879 O O . PRO A 1 111 ? -9.597 -21.867 12.160 1.00 98.25 111 PRO A O 1
ATOM 882 N N . SER A 1 112 ? -9.239 -21.030 10.106 1.00 97.56 112 SER A N 1
ATOM 883 C CA . SER A 1 112 ? -8.645 -22.250 9.549 1.00 97.56 112 SER A CA 1
ATOM 884 C C . SER A 1 112 ? -7.145 -22.137 9.293 1.00 97.56 112 SER A C 1
ATOM 886 O O . SER A 1 112 ? -6.455 -23.156 9.355 1.00 97.56 112 SER A O 1
ATOM 888 N N . LEU A 1 113 ? -6.652 -20.954 8.927 1.00 97.94 113 LEU A N 1
ATOM 889 C CA . LEU A 1 113 ? -5.278 -20.755 8.456 1.00 97.94 113 LEU A CA 1
ATOM 890 C C . LEU A 1 113 ? -4.432 -19.909 9.419 1.00 97.94 113 LEU A C 1
ATOM 892 O O . LEU A 1 113 ? -3.212 -19.848 9.242 1.00 97.94 113 LEU A O 1
ATOM 896 N N . GLY A 1 114 ? -5.057 -19.311 10.438 1.00 98.31 114 GLY A N 1
ATOM 897 C CA . GLY A 1 114 ? -4.468 -18.243 11.239 1.00 98.31 114 GLY A CA 1
ATOM 898 C C . GLY A 1 114 ? -4.263 -16.984 10.398 1.0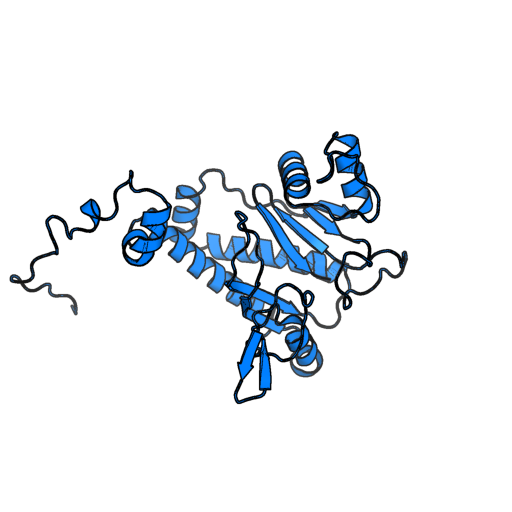0 98.31 114 GLY A C 1
ATOM 899 O O . GLY A 1 114 ? -4.972 -16.770 9.417 1.00 98.31 114 GLY A O 1
ATOM 900 N N . SER A 1 115 ? -3.267 -16.179 10.751 1.00 98.62 115 SER A N 1
ATOM 901 C CA . SER A 1 115 ? -2.887 -14.975 10.006 1.00 98.62 115 SER A CA 1
ATOM 902 C C . SER A 1 115 ? -2.585 -15.251 8.519 1.00 98.62 115 SER A C 1
ATOM 904 O O . SER A 1 115 ? -1.763 -16.117 8.172 1.00 98.62 115 SER A O 1
ATOM 906 N N . VAL A 1 116 ? -3.199 -14.468 7.629 1.00 98.81 116 VAL A N 1
ATOM 907 C CA . VAL A 1 116 ? -3.107 -14.612 6.165 1.00 98.81 116 VAL A CA 1
ATOM 908 C C . VAL A 1 116 ? -2.792 -13.293 5.462 1.00 98.81 116 VAL A C 1
ATOM 910 O O . VAL A 1 116 ? -2.980 -12.218 6.016 1.00 98.81 116 VAL A O 1
ATOM 913 N N . TYR A 1 117 ? -2.316 -13.378 4.222 1.00 98.81 117 TYR A N 1
ATOM 914 C CA . TYR A 1 117 ? -2.151 -12.228 3.334 1.00 98.81 117 TYR A CA 1
ATOM 915 C C . TYR A 1 117 ? -2.482 -12.590 1.886 1.00 98.81 117 TYR A C 1
ATOM 917 O O . TYR A 1 117 ? -2.463 -13.764 1.505 1.00 98.81 117 TYR A O 1
ATOM 925 N N . CYS A 1 118 ? -2.727 -11.588 1.052 1.00 98.75 118 CYS A N 1
ATOM 926 C CA . CYS A 1 118 ? -2.789 -11.733 -0.395 1.00 98.75 118 CYS A CA 1
ATOM 927 C C . CYS A 1 118 ? -2.081 -10.567 -1.097 1.00 98.75 118 CYS A C 1
ATOM 929 O O . CYS A 1 118 ? -1.874 -9.497 -0.530 1.00 98.75 118 CYS A O 1
ATOM 931 N N . ILE A 1 119 ? -1.673 -10.803 -2.342 1.00 98.50 119 ILE A N 1
ATOM 932 C CA . ILE A 1 119 ? -1.157 -9.774 -3.250 1.00 98.50 119 ILE A CA 1
ATOM 933 C C . ILE A 1 119 ? -1.957 -9.946 -4.531 1.00 98.50 119 ILE A C 1
ATOM 935 O O . ILE A 1 119 ? -1.618 -10.793 -5.356 1.00 98.50 119 ILE A O 1
ATOM 939 N N . GLU A 1 120 ? -3.058 -9.215 -4.639 1.00 98.06 120 GLU A N 1
ATOM 940 C CA . GLU A 1 120 ? -4.060 -9.397 -5.693 1.00 98.06 120 GLU A CA 1
ATOM 941 C C . GLU A 1 120 ? -4.442 -8.046 -6.304 1.00 98.06 120 GLU A C 1
ATOM 943 O O . GLU A 1 120 ? -3.902 -6.999 -5.942 1.00 98.06 120 GLU A O 1
ATOM 948 N N . LYS A 1 121 ? -5.324 -8.049 -7.303 1.00 97.81 121 LYS A N 1
ATOM 949 C CA . LYS A 1 121 ? -5.817 -6.812 -7.915 1.00 97.81 121 LYS A CA 1
ATOM 950 C C . LYS A 1 121 ? -7.024 -6.269 -7.168 1.00 97.81 121 LYS A C 1
ATOM 952 O O . LYS A 1 121 ? -7.984 -7.000 -6.948 1.00 97.81 121 LYS A O 1
ATOM 957 N N . SER A 1 122 ? -6.995 -4.967 -6.913 1.00 96.94 122 SER A N 1
ATOM 958 C CA . SER A 1 122 ? -8.152 -4.181 -6.492 1.00 96.94 122 SER A CA 1
ATOM 959 C C . SER A 1 122 ? -8.516 -3.160 -7.558 1.00 96.94 122 SER A C 1
ATOM 961 O O . SER A 1 122 ? -7.654 -2.660 -8.291 1.00 96.94 122 SER A O 1
ATOM 963 N N . PHE A 1 123 ? -9.806 -2.840 -7.625 1.00 95.69 123 PHE A N 1
ATOM 964 C CA . PHE A 1 123 ? -10.380 -1.986 -8.650 1.00 95.69 123 PHE A CA 1
ATOM 965 C C . PHE A 1 123 ? -11.213 -0.865 -8.030 1.00 95.69 123 PHE A C 1
ATOM 967 O O . PHE A 1 123 ? -12.042 -1.105 -7.153 1.00 95.69 123 PHE A O 1
ATOM 974 N N . ARG A 1 124 ? -11.016 0.367 -8.508 1.00 91.44 124 ARG A N 1
ATOM 975 C CA . ARG A 1 124 ? -11.756 1.552 -8.047 1.00 91.44 124 ARG A CA 1
ATOM 976 C C . ARG A 1 124 ? -12.254 2.363 -9.239 1.00 91.44 124 ARG A C 1
ATOM 978 O O . ARG A 1 124 ? -11.474 2.926 -10.005 1.00 91.44 124 ARG A O 1
ATOM 985 N N . ALA A 1 125 ? -13.569 2.447 -9.394 1.00 87.75 125 ALA A N 1
ATOM 986 C CA . ALA A 1 125 ? -14.243 3.252 -10.411 1.00 87.75 125 ALA A CA 1
ATOM 987 C C . ALA A 1 125 ? -14.356 4.727 -9.982 1.00 87.75 125 ALA A C 1
ATOM 989 O O . ALA A 1 125 ? -15.422 5.342 -10.054 1.00 87.75 125 ALA A O 1
ATOM 990 N N . GLU A 1 126 ? -13.255 5.299 -9.498 1.00 80.75 126 GLU A N 1
ATOM 991 C CA . GLU A 1 126 ? -13.178 6.716 -9.163 1.00 80.75 126 GLU A CA 1
ATOM 992 C C . GLU A 1 126 ? -13.167 7.565 -10.438 1.00 80.75 126 GLU A C 1
ATOM 994 O O . GLU A 1 126 ? -12.447 7.287 -11.396 1.00 80.75 126 GLU A O 1
ATOM 999 N N . LYS A 1 127 ? -13.969 8.633 -10.455 1.00 70.56 127 LYS A N 1
ATOM 1000 C CA . LYS A 1 127 ? -14.049 9.563 -11.597 1.00 70.56 127 LYS A CA 1
ATOM 1001 C C . LYS A 1 127 ? -13.003 10.682 -11.541 1.00 70.56 127 LYS A C 1
ATOM 1003 O O . LYS A 1 127 ? -13.009 11.554 -12.406 1.00 70.56 127 LYS A O 1
ATOM 1008 N N . SER A 1 128 ? -12.148 10.685 -10.520 1.00 69.06 128 SER A N 1
ATOM 1009 C CA . SER A 1 128 ? -11.156 11.733 -10.288 1.00 69.06 128 SER A CA 1
ATOM 1010 C C . SER A 1 128 ? -9.784 11.295 -10.788 1.00 69.06 128 SER A C 1
ATOM 1012 O O . SER A 1 128 ? -9.269 10.256 -10.382 1.00 69.06 128 SER A O 1
ATOM 1014 N N . LEU A 1 129 ? -9.183 12.097 -11.667 1.00 68.06 129 LEU A N 1
ATOM 1015 C CA . LEU A 1 129 ? -7.820 11.881 -12.139 1.00 68.06 129 LEU A CA 1
ATOM 1016 C C . LEU A 1 129 ? -6.845 12.553 -11.161 1.00 68.06 129 LEU A C 1
ATOM 1018 O O . LEU A 1 129 ? -6.511 13.729 -11.317 1.00 68.06 129 LEU A O 1
ATOM 1022 N N . THR A 1 130 ? -6.410 11.826 -10.133 1.00 74.06 130 THR A N 1
ATOM 1023 C CA . THR A 1 130 ? -5.376 12.300 -9.197 1.00 74.06 130 THR A CA 1
ATOM 1024 C C . THR A 1 130 ? -4.013 11.701 -9.545 1.00 74.06 130 THR A C 1
ATOM 1026 O O . THR A 1 130 ? -3.885 10.853 -10.427 1.00 74.06 130 THR A O 1
ATOM 1029 N N . ARG A 1 131 ? -2.959 12.139 -8.849 1.00 73.06 131 ARG A N 1
ATOM 1030 C CA . ARG A 1 131 ? -1.599 11.611 -9.046 1.00 73.06 131 ARG A CA 1
ATOM 1031 C C . ARG A 1 131 ? -1.365 10.248 -8.376 1.00 73.06 131 ARG A C 1
ATOM 1033 O O . ARG A 1 131 ? -0.319 9.656 -8.628 1.00 73.06 131 ARG A O 1
ATOM 1040 N N . ARG A 1 132 ? -2.295 9.771 -7.535 1.00 75.81 132 ARG A N 1
ATOM 1041 C CA . ARG A 1 132 ? -2.148 8.538 -6.735 1.00 75.81 132 ARG A CA 1
ATOM 1042 C C . ARG A 1 132 ? -3.199 7.461 -7.018 1.00 75.81 132 ARG A C 1
ATOM 1044 O O . ARG A 1 132 ? -2.958 6.300 -6.707 1.00 75.81 132 ARG A O 1
ATOM 1051 N N . HIS A 1 133 ? -4.340 7.813 -7.613 1.00 85.56 133 HIS A N 1
ATOM 1052 C CA . HIS A 1 133 ? -5.425 6.858 -7.834 1.00 85.56 133 HIS A CA 1
ATOM 1053 C C . HIS A 1 133 ? -5.303 6.167 -9.196 1.00 85.56 133 HIS A C 1
ATOM 1055 O O . HIS A 1 133 ? -5.181 6.807 -10.241 1.00 85.56 133 HIS A O 1
ATOM 1061 N N . LEU A 1 134 ? -5.349 4.835 -9.171 1.00 90.88 134 LEU A N 1
ATOM 1062 C CA . LEU A 1 134 ? -5.438 3.975 -10.346 1.00 90.88 134 LEU A CA 1
ATOM 1063 C C . LEU A 1 134 ? -6.770 3.229 -10.306 1.00 90.88 134 LEU A C 1
ATOM 1065 O O . LEU A 1 134 ? -7.210 2.798 -9.243 1.00 90.88 134 LEU A O 1
ATOM 1069 N N . SER A 1 135 ? -7.381 3.008 -11.471 1.00 92.94 135 SER A N 1
ATOM 1070 C CA . SER A 1 135 ? -8.591 2.183 -11.552 1.00 92.94 135 SER A CA 1
ATOM 1071 C C . SER A 1 135 ? -8.330 0.698 -11.303 1.00 92.94 135 SER A C 1
ATOM 1073 O O . SER A 1 135 ? -9.251 -0.014 -10.920 1.00 92.94 135 SER A O 1
ATOM 1075 N N . GLU A 1 136 ? -7.092 0.248 -11.507 1.00 95.69 136 GLU A N 1
ATOM 1076 C CA . GLU A 1 136 ? -6.594 -1.084 -11.166 1.00 95.69 136 GLU A CA 1
ATOM 1077 C C . GLU A 1 136 ? -5.221 -0.932 -10.504 1.00 95.69 136 GLU A C 1
ATOM 1079 O O . GLU A 1 136 ? -4.318 -0.301 -11.064 1.00 95.69 136 GLU A O 1
ATOM 1084 N N . PHE A 1 137 ? -5.033 -1.550 -9.342 1.00 96.56 137 PHE A N 1
ATOM 1085 C CA . PHE A 1 137 ? -3.746 -1.576 -8.652 1.00 96.56 137 PHE A CA 1
ATOM 1086 C C . PHE A 1 137 ? -3.485 -2.942 -8.017 1.00 96.56 137 PHE A C 1
ATOM 1088 O O . PHE A 1 137 ? -4.396 -3.737 -7.806 1.00 96.56 137 PHE A O 1
ATOM 1095 N N . THR A 1 138 ? -2.207 -3.239 -7.770 1.00 98.25 138 THR A N 1
ATOM 1096 C CA . THR A 1 138 ? -1.817 -4.413 -6.982 1.00 98.25 138 THR A CA 1
ATOM 1097 C C . THR A 1 138 ? -1.941 -4.036 -5.513 1.00 98.25 138 THR A C 1
ATOM 1099 O O . THR A 1 138 ? -1.240 -3.132 -5.061 1.00 98.25 138 THR A O 1
ATOM 1102 N N . HIS A 1 139 ? -2.840 -4.704 -4.806 1.00 98.25 139 HIS A N 1
ATOM 1103 C CA . HIS A 1 139 ? -3.161 -4.461 -3.413 1.00 98.25 139 HIS A CA 1
ATOM 1104 C C . HIS A 1 139 ? -2.556 -5.570 -2.555 1.00 98.25 139 HIS A C 1
ATOM 1106 O O . HIS A 1 139 ? -2.741 -6.757 -2.833 1.00 98.25 139 HIS A O 1
ATOM 1112 N N . ILE A 1 140 ? -1.776 -5.169 -1.554 1.00 98.62 140 ILE A N 1
ATOM 1113 C CA . ILE A 1 140 ? -1.185 -6.073 -0.571 1.00 98.62 140 ILE A CA 1
ATOM 1114 C C . ILE A 1 140 ? -2.039 -5.950 0.679 1.00 98.62 140 ILE A C 1
ATOM 1116 O O . ILE A 1 140 ? -2.067 -4.889 1.296 1.00 98.62 140 ILE A O 1
ATOM 1120 N N . GLU A 1 141 ? -2.739 -7.022 1.018 1.00 98.69 141 GLU A N 1
ATOM 1121 C CA . GLU A 1 141 ? -3.695 -7.056 2.123 1.00 98.69 141 GLU A CA 1
ATOM 1122 C C . GLU A 1 141 ? -3.300 -8.190 3.066 1.00 98.69 141 GLU A C 1
ATOM 1124 O O . GLU A 1 141 ? -2.896 -9.263 2.610 1.00 98.69 141 GLU A O 1
ATOM 1129 N N . ALA A 1 142 ? -3.395 -7.967 4.374 1.00 98.62 142 ALA A N 1
ATOM 1130 C CA . ALA A 1 142 ? -3.135 -8.986 5.379 1.00 98.62 142 ALA A CA 1
ATOM 1131 C C . ALA A 1 142 ? -4.121 -8.865 6.529 1.00 98.62 142 ALA A C 1
ATOM 1133 O O . ALA A 1 142 ? -4.472 -7.761 6.928 1.00 98.62 142 ALA A O 1
ATOM 1134 N N . GLU A 1 143 ? -4.500 -10.016 7.066 1.00 98.75 143 GLU A N 1
ATOM 1135 C CA . GLU A 1 143 ? -5.419 -10.139 8.184 1.00 98.75 143 GLU A CA 1
ATOM 1136 C C . GLU A 1 143 ? -4.762 -11.017 9.250 1.00 98.75 143 GLU A C 1
ATOM 1138 O O . GLU A 1 143 ? -4.222 -12.089 8.940 1.00 98.75 143 GLU A O 1
ATOM 1143 N N . LEU A 1 144 ? -4.771 -10.557 10.501 1.00 98.56 144 LEU A N 1
ATOM 1144 C CA . LEU A 1 144 ? -4.053 -11.194 11.603 1.00 98.56 144 LEU A CA 1
ATOM 1145 C C . LEU A 1 144 ? -5.029 -11.719 12.656 1.00 98.56 144 LEU A C 1
ATOM 1147 O O . LEU A 1 144 ? -5.981 -11.045 13.037 1.00 98.56 144 LEU A O 1
ATOM 1151 N N . ASP A 1 145 ? -4.776 -12.924 13.160 1.00 97.19 145 ASP A N 1
ATOM 1152 C CA . ASP A 1 145 ? -5.589 -13.549 14.199 1.00 97.19 145 ASP A CA 1
ATOM 1153 C C . ASP A 1 145 ? -5.066 -13.238 15.611 1.00 97.19 145 ASP A C 1
ATOM 1155 O O . ASP A 1 145 ? -3.864 -13.197 15.855 1.00 97.19 145 ASP A O 1
ATOM 1159 N N . PHE A 1 146 ? -5.988 -13.064 16.566 1.00 97.19 146 PHE A N 1
ATOM 1160 C CA . PHE A 1 146 ? -5.695 -12.881 17.999 1.00 97.19 146 PHE A CA 1
ATOM 1161 C C . PHE A 1 146 ? -4.769 -11.701 18.344 1.00 97.19 146 PHE A C 1
ATOM 1163 O O . PHE A 1 146 ? -3.913 -11.820 19.221 1.00 97.19 146 PHE A O 1
ATOM 1170 N N . ILE A 1 147 ? -4.981 -10.553 17.701 1.00 98.12 147 ILE A N 1
ATOM 1171 C CA . ILE A 1 147 ? -4.229 -9.319 17.951 1.00 98.12 147 ILE A CA 1
ATOM 1172 C C . ILE A 1 147 ? -5.064 -8.250 18.672 1.00 98.12 147 ILE A C 1
ATOM 1174 O O . ILE A 1 147 ? -6.297 -8.300 18.688 1.00 98.12 147 ILE A O 1
ATOM 1178 N N . ASN A 1 148 ? -4.387 -7.263 19.256 1.00 98.06 148 ASN A N 1
ATOM 1179 C CA . ASN A 1 148 ? -4.974 -5.975 19.632 1.00 98.06 148 ASN A CA 1
ATOM 1180 C C . ASN A 1 148 ? -4.487 -4.848 18.694 1.00 98.06 148 ASN A C 1
ATOM 1182 O O . ASN A 1 148 ? -3.649 -5.065 17.819 1.00 98.06 148 ASN A O 1
ATOM 1186 N N . PHE A 1 149 ? -4.994 -3.627 18.877 1.00 98.06 149 PHE A N 1
ATOM 1187 C CA . PHE A 1 149 ? -4.644 -2.506 18.003 1.00 98.06 149 PHE A CA 1
ATOM 1188 C C . PHE A 1 149 ? -3.149 -2.122 18.052 1.00 98.06 149 PHE A C 1
ATOM 1190 O O . PHE A 1 149 ? -2.568 -1.769 17.030 1.00 98.06 149 PHE A O 1
ATOM 1197 N N . ASP A 1 150 ? -2.478 -2.242 19.202 1.00 98.00 150 ASP A N 1
ATOM 1198 C CA . ASP A 1 150 ? -1.033 -1.984 19.307 1.00 98.00 150 ASP A CA 1
ATOM 1199 C C . ASP A 1 150 ? -0.193 -3.033 18.560 1.00 98.00 150 ASP A C 1
ATOM 1201 O O . ASP A 1 150 ? 0.830 -2.699 17.948 1.00 98.00 150 ASP A O 1
ATOM 1205 N N . ASP A 1 151 ? -0.653 -4.287 18.552 1.00 98.38 151 ASP A N 1
ATOM 1206 C CA . ASP A 1 151 ? -0.040 -5.359 17.766 1.00 98.38 151 ASP A CA 1
ATOM 1207 C C . ASP A 1 151 ? -0.148 -5.058 16.262 1.00 98.38 151 ASP A C 1
ATOM 1209 O O . ASP A 1 151 ? 0.836 -5.240 15.542 1.00 98.38 151 ASP A O 1
ATOM 1213 N N . LEU A 1 152 ? -1.292 -4.532 15.791 1.00 98.50 152 LEU A N 1
ATOM 1214 C CA . LEU A 1 152 ? -1.464 -4.089 14.399 1.00 98.50 152 LEU A CA 1
ATOM 1215 C C . LEU A 1 152 ? -0.452 -2.995 14.041 1.00 98.50 152 LEU A C 1
ATOM 1217 O O . LEU A 1 152 ? 0.288 -3.135 13.066 1.00 98.50 152 LEU A O 1
ATOM 1221 N N . LEU A 1 153 ? -0.355 -1.934 14.850 1.00 98.31 153 LEU A N 1
ATOM 1222 C CA . LEU A 1 153 ? 0.602 -0.840 14.618 1.00 98.31 153 LEU A CA 1
ATOM 1223 C C . LEU A 1 153 ? 2.050 -1.350 14.574 1.00 98.31 153 LEU A C 1
ATOM 1225 O O . LEU A 1 153 ? 2.844 -0.944 13.720 1.00 98.31 153 LEU A O 1
ATOM 1229 N N . THR A 1 154 ? 2.392 -2.261 15.485 1.00 98.06 154 THR A N 1
ATOM 1230 C CA . THR A 1 154 ? 3.719 -2.883 15.555 1.00 98.06 154 THR A CA 1
ATOM 1231 C C . THR A 1 154 ? 3.991 -3.771 14.344 1.00 98.06 154 THR A C 1
ATOM 1233 O O . THR A 1 154 ? 5.107 -3.754 13.810 1.00 98.06 154 THR A O 1
ATOM 1236 N N . HIS A 1 155 ? 2.989 -4.526 13.887 1.00 98.19 155 HIS A N 1
ATOM 1237 C CA . HIS A 1 155 ? 3.086 -5.355 12.694 1.00 98.19 155 HIS A CA 1
ATOM 1238 C C . HIS A 1 155 ? 3.332 -4.503 11.449 1.00 98.19 155 HIS A C 1
ATOM 1240 O O . HIS A 1 155 ? 4.265 -4.796 10.702 1.00 98.19 155 HIS A O 1
ATOM 1246 N N . LEU A 1 156 ? 2.554 -3.433 11.258 1.00 98.25 156 LEU A N 1
ATOM 1247 C CA . LEU A 1 156 ? 2.689 -2.533 10.112 1.00 98.25 156 LEU A CA 1
ATOM 1248 C C . LEU A 1 156 ? 4.093 -1.923 10.037 1.00 98.25 156 LEU A C 1
ATOM 1250 O O . LEU A 1 156 ? 4.747 -2.011 8.997 1.00 98.25 156 LEU A O 1
ATOM 1254 N N . GLU A 1 157 ? 4.593 -1.367 11.147 1.00 97.88 157 GLU A N 1
ATOM 1255 C CA . GLU A 1 157 ? 5.957 -0.824 11.209 1.00 97.88 157 GLU A CA 1
ATOM 1256 C C . GLU A 1 157 ? 6.997 -1.905 10.888 1.00 97.88 157 GLU A C 1
ATOM 1258 O O . GLU A 1 157 ? 7.889 -1.702 10.061 1.00 97.88 157 GLU A O 1
ATOM 1263 N N . THR A 1 158 ? 6.871 -3.073 11.523 1.00 97.44 158 THR A N 1
ATOM 1264 C CA . THR A 1 158 ? 7.822 -4.175 11.357 1.00 97.44 158 THR A CA 1
ATOM 1265 C C . THR A 1 158 ? 7.853 -4.673 9.917 1.00 97.44 158 THR A C 1
ATOM 1267 O O . THR A 1 158 ? 8.938 -4.869 9.371 1.00 97.44 158 THR A O 1
ATOM 1270 N N . LEU A 1 159 ? 6.691 -4.844 9.287 1.00 98.06 159 LEU A N 1
ATOM 1271 C CA . LEU A 1 159 ? 6.573 -5.296 7.906 1.00 98.06 159 LEU A CA 1
ATOM 1272 C C . LEU A 1 159 ? 7.200 -4.287 6.942 1.00 98.06 159 LEU A C 1
ATOM 1274 O O . LEU A 1 159 ? 8.033 -4.679 6.126 1.00 98.06 159 LEU A O 1
ATOM 1278 N N . ILE A 1 160 ? 6.849 -3.001 7.056 1.00 97.44 160 ILE A N 1
ATOM 1279 C CA . ILE A 1 160 ? 7.379 -1.942 6.182 1.00 97.44 160 ILE A CA 1
ATOM 1280 C C . ILE A 1 160 ? 8.907 -1.890 6.282 1.00 97.44 160 ILE A C 1
ATOM 1282 O O . ILE A 1 160 ? 9.599 -1.933 5.262 1.00 97.44 160 ILE A O 1
ATOM 1286 N N . CYS A 1 161 ? 9.450 -1.846 7.501 1.00 97.19 161 CYS A N 1
ATOM 1287 C CA . CYS A 1 161 ? 10.897 -1.821 7.703 1.00 97.19 161 CYS A CA 1
ATOM 1288 C C . CYS A 1 161 ? 11.565 -3.097 7.180 1.00 97.19 161 CYS A C 1
ATOM 1290 O O . CYS A 1 161 ? 12.576 -3.008 6.483 1.00 97.19 161 CYS A O 1
ATOM 1292 N N . ARG A 1 162 ? 10.985 -4.274 7.447 1.00 97.81 162 ARG A N 1
ATOM 1293 C CA . ARG A 1 162 ? 11.558 -5.549 7.005 1.00 97.81 162 ARG A CA 1
ATOM 1294 C C . ARG A 1 162 ? 11.575 -5.672 5.485 1.00 97.81 162 ARG A C 1
ATOM 1296 O O . ARG A 1 162 ? 12.566 -6.127 4.926 1.00 97.81 162 ARG A O 1
ATOM 1303 N N . VAL A 1 163 ? 10.516 -5.245 4.801 1.00 98.31 163 VAL A N 1
ATOM 1304 C CA . VAL A 1 163 ? 10.471 -5.235 3.333 1.00 98.31 163 VAL A CA 1
ATOM 1305 C C . VAL A 1 163 ? 11.560 -4.325 2.766 1.00 98.31 163 VAL A C 1
ATOM 1307 O O . VAL A 1 163 ? 12.266 -4.734 1.847 1.00 98.31 163 VAL A O 1
ATOM 1310 N N . LEU A 1 164 ? 11.764 -3.135 3.338 1.00 97.19 164 LEU A N 1
ATOM 1311 C CA . LEU A 1 164 ? 12.839 -2.240 2.904 1.00 97.19 164 LEU A CA 1
ATOM 1312 C C . LEU A 1 164 ? 14.229 -2.851 3.119 1.00 97.19 164 LEU A C 1
ATOM 1314 O O . LEU A 1 164 ? 15.064 -2.763 2.222 1.00 97.19 164 LEU A O 1
ATOM 1318 N N . GLU A 1 165 ? 14.475 -3.500 4.259 1.00 97.44 165 GLU A N 1
ATOM 1319 C CA . GLU A 1 165 ? 15.721 -4.241 4.495 1.00 97.44 165 GLU A CA 1
ATOM 1320 C C . GLU A 1 165 ? 15.945 -5.302 3.412 1.00 97.44 165 GLU A C 1
ATOM 1322 O O . GLU A 1 165 ? 16.992 -5.313 2.771 1.00 97.44 165 GLU A O 1
ATOM 1327 N N . LEU A 1 166 ? 14.936 -6.139 3.156 1.00 98.25 166 LEU A N 1
ATOM 1328 C CA . LEU A 1 166 ? 14.979 -7.216 2.164 1.00 98.25 166 LEU A CA 1
ATOM 1329 C C . LEU A 1 166 ? 15.216 -6.713 0.733 1.00 98.25 166 LEU A C 1
ATOM 1331 O O . LEU A 1 166 ? 15.914 -7.367 -0.039 1.00 98.25 166 LEU A O 1
ATOM 1335 N N . VAL A 1 167 ? 14.644 -5.564 0.367 1.00 98.12 167 VAL A N 1
ATOM 1336 C CA . VAL A 1 167 ? 14.860 -4.933 -0.946 1.00 98.12 167 VAL A CA 1
ATOM 1337 C C . VAL A 1 167 ? 16.284 -4.388 -1.068 1.00 98.12 167 VAL A C 1
ATOM 1339 O O . VAL A 1 167 ? 16.902 -4.498 -2.126 1.00 98.12 167 VAL A O 1
ATOM 1342 N N . LEU A 1 168 ? 16.815 -3.802 0.007 1.00 97.50 168 LEU A N 1
ATOM 1343 C CA . LEU A 1 168 ? 18.148 -3.195 0.030 1.00 97.50 168 LEU A CA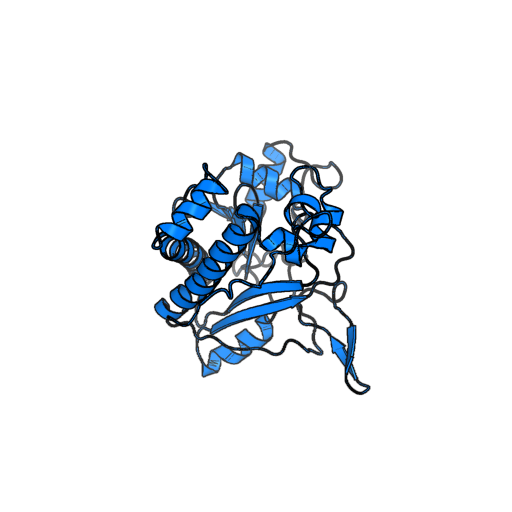 1
ATOM 1344 C C . LEU A 1 168 ? 19.280 -4.216 0.241 1.00 97.50 168 LEU A C 1
ATOM 1346 O O . LEU A 1 168 ? 20.444 -3.865 0.041 1.00 97.50 168 LEU A O 1
ATOM 1350 N N . GLU A 1 169 ? 18.960 -5.463 0.611 1.00 97.31 169 GLU A N 1
ATOM 1351 C CA . GLU A 1 169 ? 19.909 -6.587 0.668 1.00 97.31 169 GLU A CA 1
ATOM 1352 C C . GLU A 1 169 ? 20.555 -6.866 -0.703 1.00 97.31 169 GLU A C 1
ATOM 1354 O O . GLU A 1 169 ? 21.712 -7.289 -0.747 1.00 97.31 169 GLU A O 1
ATOM 1359 N N . ASP A 1 170 ? 19.847 -6.620 -1.814 1.00 96.94 170 ASP A N 1
ATOM 1360 C CA . ASP A 1 170 ? 20.385 -6.755 -3.172 1.00 96.94 170 ASP A CA 1
ATOM 1361 C C . ASP A 1 170 ? 21.104 -5.458 -3.610 1.00 96.94 170 ASP A C 1
ATOM 1363 O O . ASP A 1 170 ? 20.451 -4.433 -3.850 1.00 96.94 170 ASP A O 1
ATOM 1367 N N . PRO A 1 171 ? 22.442 -5.471 -3.791 1.00 97.56 171 PRO A N 1
ATOM 1368 C CA . PRO A 1 171 ? 23.199 -4.279 -4.171 1.00 97.56 171 PRO A CA 1
ATOM 1369 C C . PRO A 1 171 ? 22.806 -3.697 -5.532 1.00 97.56 171 PRO A C 1
ATOM 1371 O O . PRO A 1 171 ? 22.967 -2.493 -5.748 1.00 97.56 171 PRO A O 1
ATOM 1374 N N . MET A 1 172 ? 22.313 -4.524 -6.461 1.00 97.25 172 MET A N 1
ATOM 1375 C CA . MET A 1 172 ? 21.851 -4.059 -7.769 1.00 97.25 172 MET A CA 1
ATOM 1376 C C . MET A 1 172 ? 20.568 -3.242 -7.612 1.00 97.25 172 MET A C 1
ATOM 1378 O O . MET A 1 172 ? 20.480 -2.126 -8.128 1.00 97.25 172 MET A O 1
ATOM 1382 N N . ILE A 1 173 ? 19.606 -3.765 -6.850 1.00 98.19 173 ILE A N 1
ATOM 1383 C CA . ILE A 1 173 ? 18.331 -3.093 -6.579 1.00 98.19 173 ILE A CA 1
ATOM 1384 C C . ILE A 1 173 ? 18.551 -1.823 -5.756 1.00 98.19 173 ILE A C 1
ATOM 1386 O O . ILE A 1 173 ? 18.035 -0.763 -6.117 1.00 98.19 173 ILE A O 1
ATOM 1390 N N . ALA A 1 174 ? 19.392 -1.881 -4.720 1.00 97.50 174 ALA A N 1
ATOM 1391 C CA . ALA A 1 174 ? 19.795 -0.700 -3.958 1.00 97.50 174 ALA A CA 1
ATOM 1392 C C . ALA A 1 174 ? 20.469 0.360 -4.853 1.00 97.50 174 ALA A C 1
ATOM 1394 O O . ALA A 1 174 ? 20.216 1.559 -4.705 1.00 97.50 174 ALA A O 1
ATOM 1395 N N . GLY A 1 175 ? 21.283 -0.074 -5.822 1.00 97.69 175 GLY A N 1
ATOM 1396 C CA . GLY A 1 175 ? 21.866 0.789 -6.849 1.00 97.69 175 GLY A CA 1
ATOM 1397 C C . GLY A 1 175 ? 20.803 1.500 -7.689 1.00 97.69 175 GLY A C 1
ATOM 1398 O O . GLY A 1 175 ? 20.865 2.722 -7.836 1.00 97.69 175 GLY A O 1
ATOM 1399 N N . TYR A 1 176 ? 19.792 0.772 -8.174 1.00 98.00 176 TYR A N 1
ATOM 1400 C CA . TYR A 1 176 ? 18.675 1.366 -8.915 1.00 98.00 176 TYR A CA 1
ATOM 1401 C C . TYR A 1 176 ? 17.879 2.365 -8.076 1.00 98.00 176 TYR A C 1
ATOM 1403 O O . TYR A 1 176 ? 17.592 3.459 -8.562 1.00 98.00 176 TYR A O 1
ATOM 1411 N N . ILE A 1 177 ? 17.571 2.036 -6.818 1.00 97.25 177 ILE A N 1
ATOM 1412 C CA . ILE A 1 177 ? 16.876 2.952 -5.901 1.00 97.25 177 ILE A CA 1
ATOM 1413 C C . ILE A 1 177 ? 17.684 4.237 -5.729 1.00 97.25 177 ILE A C 1
ATOM 1415 O O . ILE A 1 177 ? 17.125 5.318 -5.872 1.00 97.25 177 ILE A O 1
ATOM 1419 N N . LYS A 1 178 ? 18.999 4.142 -5.507 1.00 96.19 178 LYS A N 1
ATOM 1420 C CA . LYS A 1 178 ? 19.866 5.318 -5.353 1.00 96.19 178 LYS A CA 1
ATOM 1421 C C . LYS A 1 178 ? 19.946 6.171 -6.621 1.00 96.19 178 LYS A C 1
ATOM 1423 O O . LYS A 1 178 ? 20.045 7.389 -6.527 1.00 96.19 178 LYS A O 1
ATOM 1428 N N . THR A 1 179 ? 19.912 5.564 -7.806 1.00 96.12 179 THR A N 1
ATOM 1429 C CA . THR A 1 179 ? 19.871 6.315 -9.071 1.00 96.12 179 THR A CA 1
ATOM 1430 C C . THR A 1 179 ? 18.529 7.020 -9.271 1.00 96.12 179 THR A C 1
ATOM 1432 O O . THR A 1 179 ? 18.507 8.165 -9.716 1.00 96.12 179 THR A O 1
ATOM 1435 N N . LEU A 1 180 ? 17.419 6.354 -8.944 1.00 95.25 180 LEU A N 1
ATOM 1436 C CA . LEU A 1 180 ? 16.065 6.893 -9.109 1.00 95.25 180 LEU A CA 1
ATOM 1437 C C . LEU A 1 180 ? 15.699 7.918 -8.022 1.00 95.25 180 LEU A C 1
ATOM 1439 O O . LEU A 1 180 ? 14.959 8.861 -8.293 1.00 95.25 180 LEU A O 1
ATOM 1443 N N . ASN A 1 181 ? 16.213 7.735 -6.806 1.00 95.38 181 ASN A N 1
ATOM 1444 C CA . ASN A 1 181 ? 15.974 8.573 -5.637 1.00 95.38 181 ASN A CA 1
ATOM 1445 C C . ASN A 1 181 ? 17.257 8.686 -4.777 1.00 95.38 181 ASN A C 1
ATOM 1447 O O . ASN A 1 181 ? 17.408 7.963 -3.788 1.00 95.38 181 ASN A O 1
ATOM 1451 N N . PRO A 1 182 ? 18.195 9.585 -5.135 1.00 95.19 182 PRO A N 1
ATOM 1452 C CA . PRO A 1 182 ? 19.482 9.729 -4.442 1.00 95.19 182 PRO A CA 1
ATOM 1453 C C . PRO A 1 182 ? 19.377 10.111 -2.963 1.00 95.19 182 PRO A C 1
ATOM 1455 O O . PRO A 1 182 ? 20.253 9.756 -2.177 1.00 95.19 182 PRO A O 1
ATOM 1458 N N . GLU A 1 183 ? 18.301 10.808 -2.595 1.00 92.19 183 GLU A N 1
ATOM 1459 C CA . GLU A 1 183 ? 18.036 11.288 -1.235 1.00 92.19 183 GLU A CA 1
ATOM 1460 C C . GLU A 1 183 ? 17.211 10.292 -0.407 1.00 92.19 183 GLU A C 1
ATOM 1462 O O . GLU A 1 183 ? 16.793 10.614 0.708 1.00 92.19 183 GLU A O 1
ATOM 1467 N N . PHE A 1 184 ? 16.956 9.087 -0.935 1.00 92.44 184 PHE A N 1
ATOM 1468 C CA . PHE A 1 184 ? 16.218 8.054 -0.220 1.00 92.44 184 PHE A CA 1
ATOM 1469 C C . PHE A 1 184 ? 16.889 7.725 1.117 1.00 92.44 184 PHE A C 1
ATOM 1471 O O . PHE A 1 184 ? 18.085 7.426 1.189 1.00 92.44 184 PHE A O 1
ATOM 1478 N N . LYS A 1 185 ? 16.086 7.734 2.181 1.00 88.94 185 LYS A N 1
ATOM 1479 C CA . LYS A 1 185 ? 16.492 7.342 3.529 1.00 88.94 185 LYS A CA 1
ATOM 1480 C C . LYS A 1 185 ? 15.546 6.269 4.030 1.00 88.94 185 LYS A C 1
ATOM 1482 O O . LYS A 1 185 ? 14.334 6.383 3.873 1.00 88.94 185 LYS A O 1
ATOM 1487 N N . VAL A 1 186 ? 16.118 5.246 4.658 1.00 91.31 186 VAL A N 1
ATOM 1488 C CA . VAL A 1 186 ? 15.331 4.255 5.392 1.00 91.31 186 VAL A CA 1
ATOM 1489 C C . VAL A 1 186 ? 14.639 4.980 6.554 1.00 91.31 186 VAL A C 1
ATOM 1491 O O . VAL A 1 186 ? 15.308 5.750 7.250 1.00 91.31 186 VAL A O 1
ATOM 1494 N N . PRO A 1 187 ? 13.325 4.787 6.750 1.00 90.25 187 PRO A N 1
ATOM 1495 C CA . PRO A 1 187 ? 12.599 5.439 7.828 1.00 90.25 187 PRO A CA 1
ATOM 1496 C C . PRO A 1 187 ? 13.156 5.037 9.198 1.00 90.25 187 PRO A C 1
ATOM 1498 O O . PRO A 1 187 ? 13.452 3.867 9.446 1.00 90.25 187 PRO A O 1
ATOM 1501 N N . GLU A 1 188 ? 13.286 6.014 10.095 1.00 88.31 188 GLU A N 1
ATOM 1502 C CA . GLU A 1 188 ? 13.677 5.765 11.483 1.00 88.31 188 GLU A CA 1
ATOM 1503 C C . GLU A 1 188 ? 12.536 5.105 12.264 1.00 88.31 188 GLU A C 1
ATOM 1505 O O . GLU A 1 188 ? 11.359 5.387 12.033 1.00 88.31 188 GLU A O 1
ATOM 1510 N N . ARG A 1 189 ? 12.904 4.249 13.221 1.00 90.12 189 ARG A N 1
ATOM 1511 C CA . ARG A 1 189 ? 11.981 3.592 14.153 1.00 90.12 189 ARG A CA 1
ATOM 1512 C C . ARG A 1 189 ? 12.110 4.201 15.557 1.00 90.12 189 ARG A C 1
ATOM 1514 O O . ARG A 1 189 ? 13.223 4.580 15.934 1.00 90.12 189 ARG A O 1
ATOM 1521 N N . PRO A 1 190 ? 11.041 4.217 16.373 1.00 94.69 190 PRO A N 1
ATOM 1522 C CA . PRO A 1 190 ? 9.664 3.856 16.023 1.00 94.69 190 PRO A CA 1
ATOM 1523 C C . PRO A 1 190 ? 8.993 4.931 15.155 1.00 94.69 190 PRO A C 1
ATOM 1525 O O . PRO A 1 190 ? 9.397 6.098 15.180 1.00 94.69 190 PRO A O 1
ATOM 1528 N N . PHE A 1 191 ? 7.955 4.548 14.412 1.00 97.19 191 PHE A N 1
ATOM 1529 C CA . PHE A 1 191 ? 7.132 5.506 13.672 1.00 97.19 191 PHE A CA 1
ATOM 1530 C C . PHE A 1 191 ? 6.363 6.395 14.648 1.00 97.19 191 PHE A C 1
ATOM 1532 O O . PHE A 1 191 ? 5.958 5.968 15.735 1.00 97.19 191 PHE A O 1
ATOM 1539 N N . MET A 1 192 ? 6.161 7.657 14.268 1.00 97.06 192 MET A N 1
ATOM 1540 C CA . MET A 1 192 ? 5.385 8.575 15.092 1.00 97.06 192 MET A CA 1
ATOM 1541 C C . MET A 1 192 ? 3.937 8.090 15.145 1.00 97.06 192 MET A C 1
ATOM 1543 O O . MET A 1 192 ? 3.360 7.755 14.119 1.00 97.06 192 MET A O 1
ATOM 1547 N N . ARG A 1 193 ? 3.331 8.080 16.331 1.00 97.50 193 ARG A N 1
ATOM 1548 C CA . ARG A 1 193 ? 1.904 7.786 16.500 1.00 97.50 193 ARG A CA 1
ATOM 1549 C C . ARG A 1 193 ? 1.182 9.061 16.896 1.00 97.50 193 ARG A C 1
ATOM 1551 O O . ARG A 1 193 ? 1.606 9.741 17.829 1.00 97.50 193 ARG A O 1
ATOM 1558 N N . MET A 1 194 ? 0.107 9.374 16.191 1.00 97.62 194 MET A N 1
ATOM 1559 C CA . MET A 1 194 ? -0.695 10.573 16.403 1.00 97.62 194 MET A CA 1
ATOM 1560 C C . MET A 1 194 ? -2.171 10.180 16.329 1.00 97.62 194 MET A C 1
ATOM 1562 O O . MET A 1 194 ? -2.576 9.446 15.429 1.00 97.62 194 MET A O 1
ATOM 1566 N N . ARG A 1 195 ? -2.996 10.610 17.288 1.00 97.88 195 ARG A N 1
ATOM 1567 C CA . ARG A 1 195 ? -4.449 10.420 17.161 1.00 97.88 195 ARG A CA 1
ATOM 1568 C C . ARG A 1 195 ? -5.001 11.421 16.149 1.00 97.88 195 ARG A C 1
ATOM 1570 O O . ARG A 1 195 ? -4.470 12.520 16.015 1.00 97.88 195 ARG A O 1
ATOM 1577 N N . TYR A 1 196 ? -6.105 11.086 15.495 1.00 97.69 196 TYR A N 1
ATOM 1578 C CA . TYR A 1 196 ? -6.827 11.978 14.590 1.00 97.69 196 TYR A CA 1
ATOM 1579 C C . TYR A 1 196 ? -7.111 13.339 15.241 1.00 97.69 196 TYR A C 1
ATOM 1581 O O . TYR A 1 196 ? -6.892 14.379 14.630 1.00 97.69 196 TYR A O 1
ATOM 1589 N N . SER A 1 197 ? -7.520 13.354 16.514 1.00 96.69 197 SER A N 1
ATOM 1590 C CA . SER A 1 197 ? -7.753 14.595 17.263 1.00 96.69 197 SER A CA 1
ATOM 1591 C C . SER A 1 197 ? -6.507 15.479 17.356 1.00 96.69 197 SER A C 1
ATOM 1593 O O . SER A 1 197 ? -6.608 16.703 17.268 1.00 96.69 197 SER A O 1
ATOM 1595 N N . ASP A 1 198 ? -5.334 14.863 17.514 1.00 97.62 198 ASP A N 1
ATOM 1596 C CA . ASP A 1 198 ? -4.057 15.570 17.571 1.00 97.62 198 ASP A CA 1
ATOM 1597 C C . ASP A 1 198 ? -3.639 16.052 16.180 1.00 97.62 198 ASP A C 1
ATOM 1599 O O . ASP A 1 198 ? -3.100 17.148 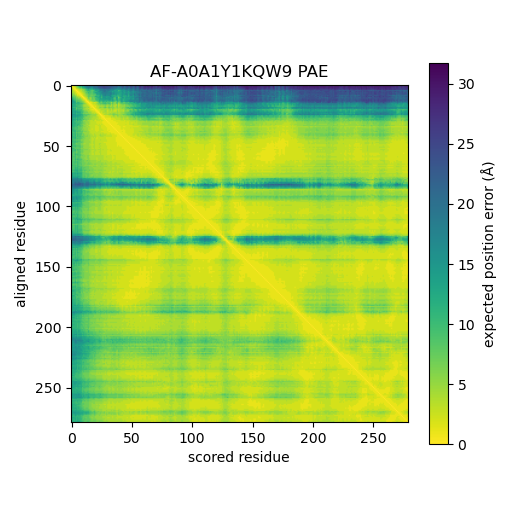16.066 1.00 97.62 198 ASP A O 1
ATOM 1603 N N . ALA A 1 199 ? -3.945 1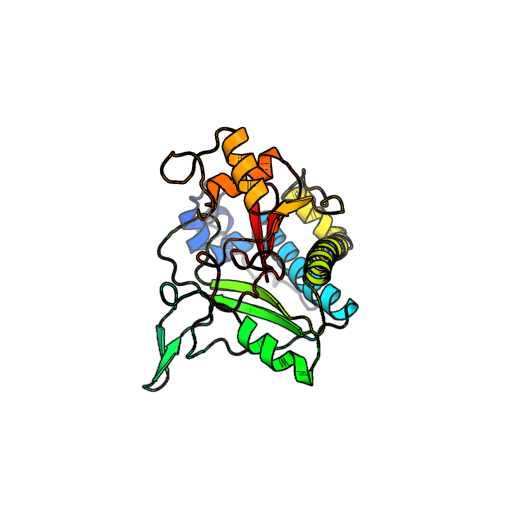5.288 15.127 1.00 97.19 199 ALA A N 1
ATOM 1604 C CA . ALA A 1 199 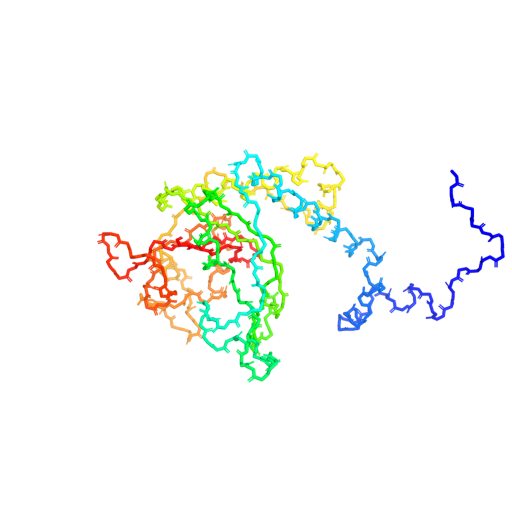? -3.725 15.691 13.740 1.00 97.19 199 ALA A CA 1
ATOM 1605 C C . ALA A 1 199 ? -4.579 16.910 13.362 1.00 97.19 199 ALA A C 1
ATOM 1607 O O . ALA A 1 199 ? -4.055 17.886 12.832 1.00 97.19 199 ALA A O 1
ATOM 1608 N N . ILE A 1 200 ? -5.869 16.912 13.715 1.00 97.12 200 ILE A N 1
ATOM 1609 C CA . ILE A 1 200 ? -6.761 18.065 13.517 1.00 97.12 200 ILE A CA 1
ATOM 1610 C C . ILE A 1 200 ? -6.222 19.294 14.246 1.00 97.12 200 ILE A C 1
ATOM 1612 O O . ILE A 1 200 ? -6.108 20.366 13.653 1.00 97.12 200 ILE A O 1
ATOM 1616 N N . LYS A 1 201 ? -5.828 19.139 15.516 1.00 97.12 201 LYS A N 1
ATOM 1617 C CA . LYS A 1 201 ? -5.216 20.231 16.275 1.00 97.12 201 LYS A CA 1
ATOM 1618 C C . LYS A 1 201 ? -3.930 20.728 15.612 1.00 97.12 201 LYS A C 1
ATOM 1620 O O . LYS A 1 201 ? -3.741 21.932 15.490 1.00 97.12 201 LYS A O 1
ATOM 1625 N N . TRP A 1 202 ? -3.076 19.816 15.155 1.00 97.38 202 TRP A N 1
ATOM 1626 C CA . TRP A 1 202 ? -1.828 20.155 14.482 1.00 97.38 202 TRP A CA 1
ATOM 1627 C C . TRP A 1 202 ? -2.081 20.968 13.206 1.00 97.38 202 TRP A C 1
ATOM 1629 O O . TRP A 1 202 ? -1.412 21.977 12.994 1.00 97.38 202 TRP A O 1
ATOM 1639 N N . LEU A 1 203 ? -3.072 20.582 12.395 1.00 96.69 203 LEU A N 1
ATOM 1640 C CA . LEU A 1 203 ? -3.457 21.301 11.175 1.00 96.69 203 LEU A CA 1
ATOM 1641 C C . LEU A 1 203 ? -3.946 22.723 11.483 1.00 96.69 203 LEU A C 1
ATOM 1643 O O . LEU A 1 203 ? -3.529 23.668 10.811 1.00 96.69 203 LEU A O 1
ATOM 1647 N N . ILE A 1 204 ? -4.768 22.882 12.526 1.00 95.44 204 ILE A N 1
ATOM 1648 C CA . ILE A 1 204 ? -5.246 24.192 12.996 1.00 95.44 204 ILE A CA 1
ATOM 1649 C C . ILE A 1 204 ? -4.073 25.055 13.480 1.00 95.44 204 ILE A C 1
ATOM 1651 O O . ILE A 1 204 ? -3.953 26.203 13.061 1.00 95.44 204 ILE A O 1
ATOM 1655 N N . ASP A 1 205 ? -3.186 24.500 14.310 1.00 96.88 205 ASP A N 1
ATOM 1656 C CA . ASP A 1 205 ? -2.036 25.215 14.884 1.00 96.88 205 ASP A CA 1
ATOM 1657 C C . ASP A 1 205 ? -1.020 25.674 13.810 1.00 96.88 205 ASP A C 1
ATOM 1659 O O . ASP A 1 205 ? -0.224 26.578 14.067 1.00 96.88 205 ASP A O 1
ATOM 1663 N N . HIS A 1 206 ? -1.038 25.071 12.613 1.00 96.06 206 HIS A N 1
ATOM 1664 C CA . HIS A 1 206 ? -0.161 25.408 11.480 1.00 96.06 206 HIS A CA 1
ATOM 1665 C C . HIS A 1 206 ? -0.874 26.170 10.349 1.00 96.06 206 HIS A C 1
ATOM 1667 O O . HIS A 1 206 ? -0.324 26.272 9.245 1.00 96.06 206 HIS A O 1
ATOM 1673 N N . ASP A 1 207 ? -2.084 26.686 10.598 1.00 96.00 207 ASP A N 1
ATOM 1674 C CA . ASP A 1 207 ? -2.895 27.423 9.620 1.00 96.00 207 ASP A CA 1
ATOM 1675 C C . ASP A 1 207 ? -3.075 26.650 8.294 1.00 96.00 207 ASP A C 1
ATOM 1677 O O . ASP A 1 207 ? -2.975 27.200 7.189 1.00 96.00 207 ASP A O 1
ATOM 1681 N N . ILE A 1 208 ? -3.292 25.334 8.387 1.00 94.94 208 ILE A N 1
ATOM 1682 C CA . ILE A 1 208 ? -3.588 24.479 7.235 1.00 94.94 208 ILE A CA 1
ATOM 1683 C C . ILE A 1 208 ? -5.106 24.307 7.162 1.00 94.94 208 ILE A C 1
ATOM 1685 O O . ILE A 1 208 ? -5.678 23.670 8.045 1.00 94.94 208 ILE A O 1
ATOM 1689 N N . PRO A 1 209 ? -5.773 24.890 6.150 1.00 92.62 209 PRO A N 1
ATOM 1690 C CA . PRO A 1 209 ? -7.218 24.796 6.031 1.00 92.62 209 PRO A CA 1
ATOM 1691 C C . PRO A 1 209 ? -7.657 23.461 5.421 1.00 92.62 209 PRO A C 1
ATOM 1693 O O . PRO A 1 209 ? -6.895 22.809 4.701 1.00 92.62 209 PRO A O 1
ATOM 1696 N N . ASN A 1 210 ? -8.925 23.120 5.645 1.00 91.25 210 ASN A N 1
ATOM 1697 C CA . ASN A 1 210 ? -9.613 22.034 4.957 1.00 91.25 210 ASN A CA 1
ATOM 1698 C C . ASN A 1 210 ? -9.894 22.384 3.477 1.00 91.25 210 ASN A C 1
ATOM 1700 O O . ASN A 1 210 ? -9.549 23.470 3.000 1.00 91.25 210 ASN A O 1
ATOM 1704 N N . GLU A 1 211 ? -10.542 21.479 2.734 1.00 86.88 211 GLU A N 1
ATOM 1705 C CA . GLU A 1 211 ? -10.848 21.689 1.305 1.00 86.88 211 GLU A CA 1
ATOM 1706 C C . GLU A 1 211 ? -11.723 22.926 1.030 1.00 86.88 211 GLU A C 1
ATOM 1708 O O . GLU A 1 211 ? -11.668 23.491 -0.062 1.00 86.88 211 GLU A O 1
ATOM 1713 N N . GLU A 1 212 ? -12.490 23.386 2.022 1.00 88.06 212 GLU A N 1
ATOM 1714 C CA . GLU A 1 212 ? -13.345 24.575 1.930 1.00 88.06 212 GLU A CA 1
ATOM 1715 C C . GLU A 1 212 ? -12.613 25.882 2.282 1.00 88.06 212 GLU A C 1
ATOM 1717 O O . GLU A 1 212 ? -13.199 26.963 2.197 1.00 88.06 212 GLU A O 1
ATOM 1722 N N . GLY A 1 213 ? -11.338 25.814 2.678 1.00 90.06 213 GLY A N 1
ATOM 1723 C CA . GLY A 1 213 ? -10.571 26.981 3.119 1.00 90.06 213 GLY A CA 1
ATOM 1724 C C . GLY A 1 213 ? -10.807 27.375 4.583 1.00 90.06 213 GLY A C 1
ATOM 1725 O O . GLY A 1 213 ? -10.336 28.431 5.005 1.00 90.06 213 GLY A O 1
ATOM 1726 N N . ASN A 1 214 ? -11.513 26.546 5.357 1.00 92.44 214 ASN A N 1
ATOM 1727 C CA . ASN A 1 214 ? -11.837 26.788 6.764 1.00 92.44 214 ASN A CA 1
ATOM 1728 C C . ASN A 1 214 ? -10.888 26.010 7.700 1.00 92.44 214 ASN A C 1
ATOM 1730 O O . ASN A 1 214 ? -10.296 25.013 7.282 1.00 92.44 214 ASN A O 1
ATOM 1734 N N . PRO A 1 215 ? -10.739 26.415 8.977 1.00 93.44 215 PRO A N 1
ATOM 1735 C CA . PRO A 1 215 ? -10.077 25.582 9.978 1.00 93.44 215 PRO A CA 1
ATOM 1736 C C . PRO A 1 215 ? -10.776 24.224 10.114 1.00 93.44 215 PRO A C 1
ATOM 1738 O O . PRO A 1 215 ? -12.007 24.156 10.089 1.00 93.44 215 PRO A O 1
ATOM 1741 N N . HIS A 1 216 ? -9.989 23.162 10.283 1.00 94.00 216 HIS A N 1
ATOM 1742 C CA . HIS A 1 216 ? -10.512 21.812 10.472 1.00 94.00 216 HIS A CA 1
ATOM 1743 C C . HIS A 1 216 ? -11.361 21.693 11.745 1.00 94.00 216 HIS A C 1
ATOM 1745 O O . HIS A 1 216 ? -11.063 22.308 12.770 1.00 94.00 216 HIS A O 1
ATOM 1751 N N . ASN A 1 217 ? -12.384 20.843 11.695 1.00 93.31 217 ASN A N 1
ATOM 1752 C CA . ASN A 1 217 ? -13.212 20.470 12.838 1.00 93.31 217 ASN A CA 1
ATOM 1753 C C . ASN A 1 217 ? -13.156 18.959 13.084 1.00 93.31 217 ASN A C 1
ATOM 1755 O O . ASN A 1 217 ? -12.842 18.167 12.199 1.00 93.31 217 ASN A O 1
ATOM 1759 N N . PHE A 1 218 ? -13.482 18.541 14.309 1.00 92.69 218 PHE A N 1
ATOM 1760 C CA . PHE A 1 218 ? -13.621 17.118 14.602 1.00 92.69 218 PHE A CA 1
ATOM 1761 C C . PHE A 1 218 ? -14.753 16.515 13.762 1.00 92.69 218 PHE A C 1
ATOM 1763 O O . PHE A 1 218 ? -15.889 16.984 13.822 1.00 92.69 218 PHE A O 1
ATOM 1770 N N . GLY A 1 219 ? -14.447 15.439 13.043 1.00 91.06 219 GLY A N 1
ATOM 1771 C CA . GLY A 1 219 ? -15.363 14.785 12.117 1.00 91.06 219 GLY A CA 1
ATOM 1772 C C . GLY A 1 219 ? -15.129 15.144 10.653 1.00 91.06 219 GLY A C 1
ATOM 1773 O O . GLY A 1 219 ? -15.732 14.485 9.808 1.00 91.06 219 GLY A O 1
ATOM 1774 N N . ASP A 1 220 ? -14.261 16.118 10.363 1.00 89.94 220 ASP A N 1
ATOM 1775 C CA . ASP A 1 220 ? -13.794 16.397 9.007 1.00 89.94 220 ASP A CA 1
ATOM 1776 C C . ASP A 1 220 ? -12.887 15.262 8.522 1.00 89.94 220 ASP A C 1
ATOM 1778 O O . ASP A 1 220 ? -12.047 14.754 9.274 1.00 89.94 220 ASP A O 1
ATOM 1782 N N . ASP A 1 221 ? -13.018 14.908 7.247 1.00 89.62 221 ASP A N 1
ATOM 1783 C CA . ASP A 1 221 ? -12.024 14.085 6.570 1.00 89.62 221 ASP A CA 1
ATOM 1784 C C . ASP A 1 221 ? -10.743 14.903 6.316 1.00 89.62 221 ASP A C 1
ATOM 1786 O O . ASP A 1 221 ? -10.800 16.104 6.015 1.00 89.62 221 ASP A O 1
ATOM 1790 N N . ILE A 1 222 ? -9.574 14.277 6.465 1.00 91.88 222 ILE A N 1
ATOM 1791 C CA . ILE A 1 222 ? -8.289 14.944 6.221 1.00 91.88 222 ILE A CA 1
ATOM 1792 C C . ILE A 1 222 ? -7.898 14.667 4.774 1.00 91.88 222 ILE A C 1
ATOM 1794 O O . ILE A 1 222 ? -7.296 13.649 4.458 1.00 91.88 222 ILE A O 1
ATOM 1798 N N . ALA A 1 223 ? -8.232 15.602 3.889 1.00 89.00 223 ALA A N 1
ATOM 1799 C CA . ALA A 1 223 ? -7.933 15.469 2.470 1.00 89.00 223 ALA A CA 1
ATOM 1800 C C . ALA A 1 223 ? -6.425 15.338 2.177 1.00 89.00 223 ALA A C 1
ATOM 1802 O O . ALA A 1 223 ? -5.578 15.896 2.884 1.00 89.00 223 ALA A O 1
ATOM 1803 N N . GLU A 1 224 ? -6.103 14.700 1.043 1.00 87.69 224 GLU A N 1
ATOM 1804 C CA . GLU A 1 224 ? -4.732 14.385 0.599 1.00 87.69 224 GLU A CA 1
ATOM 1805 C C . GLU A 1 224 ? -3.772 15.583 0.709 1.00 87.69 224 GLU A C 1
ATOM 1807 O O . GLU A 1 224 ? -2.621 15.436 1.120 1.00 87.69 224 GLU A O 1
ATOM 1812 N N . ALA A 1 225 ? -4.220 16.783 0.331 1.00 88.88 225 ALA A N 1
ATOM 1813 C CA . ALA A 1 225 ? -3.372 17.972 0.343 1.00 88.88 225 ALA A CA 1
ATOM 1814 C C . ALA A 1 225 ? -2.943 18.379 1.766 1.00 88.88 225 ALA A C 1
ATOM 1816 O O . ALA A 1 225 ? -1.779 18.731 1.975 1.00 88.88 225 ALA A O 1
ATOM 1817 N N . ALA A 1 226 ? -3.863 18.320 2.734 1.00 92.44 226 ALA A N 1
ATOM 1818 C CA . ALA A 1 226 ? -3.587 18.635 4.134 1.00 92.44 226 ALA A CA 1
ATOM 1819 C C . ALA A 1 226 ? -2.717 17.545 4.776 1.00 92.44 226 ALA A C 1
ATOM 1821 O O . ALA A 1 226 ? -1.720 17.850 5.432 1.00 92.44 226 ALA A O 1
ATOM 1822 N N . GLU A 1 227 ? -3.043 16.283 4.498 1.00 92.38 227 GLU A N 1
ATOM 1823 C CA . GLU A 1 227 ? -2.319 15.102 4.965 1.00 92.38 227 GLU A CA 1
ATOM 1824 C C . GLU A 1 227 ? -0.852 15.099 4.498 1.00 92.38 227 GLU A C 1
ATOM 1826 O O . GLU A 1 227 ? 0.074 14.988 5.312 1.00 92.38 227 GLU A O 1
ATOM 1831 N N . ARG A 1 228 ? -0.618 15.316 3.195 1.00 92.06 228 ARG A N 1
ATOM 1832 C CA . ARG A 1 228 ? 0.730 15.448 2.620 1.00 92.06 228 ARG A CA 1
ATOM 1833 C C . ARG A 1 228 ? 1.483 16.616 3.237 1.00 92.06 228 ARG A C 1
ATOM 1835 O O . ARG A 1 228 ? 2.618 16.442 3.666 1.00 92.06 228 ARG A O 1
ATOM 1842 N N . LYS A 1 229 ? 0.855 17.795 3.324 1.00 94.19 229 LYS A N 1
ATOM 1843 C CA . LYS A 1 229 ? 1.499 18.993 3.881 1.00 94.19 229 LYS A CA 1
ATOM 1844 C C . LYS A 1 229 ? 1.928 18.770 5.333 1.00 94.19 229 LYS A C 1
ATOM 1846 O O . LYS A 1 229 ? 3.046 19.133 5.690 1.00 94.19 229 LYS A O 1
ATOM 1851 N N . MET A 1 230 ? 1.077 18.148 6.148 1.00 96.12 230 MET A N 1
ATOM 1852 C CA . MET A 1 230 ? 1.413 17.777 7.523 1.00 96.12 230 MET A CA 1
ATOM 1853 C C . MET A 1 230 ? 2.589 16.802 7.574 1.00 96.12 230 MET A C 1
ATOM 1855 O O . MET A 1 230 ? 3.578 17.057 8.262 1.00 96.12 230 MET A O 1
ATOM 1859 N N . THR A 1 231 ? 2.509 15.717 6.809 1.00 95.38 231 THR A N 1
ATOM 1860 C CA . THR A 1 231 ? 3.527 14.660 6.811 1.00 95.38 231 THR A CA 1
ATOM 1861 C C . THR A 1 231 ? 4.883 15.169 6.315 1.00 95.38 231 THR A C 1
ATOM 1863 O O . THR A 1 231 ? 5.913 14.829 6.893 1.00 95.38 231 THR A O 1
ATOM 1866 N N . ASP A 1 232 ? 4.898 16.044 5.308 1.00 94.50 232 ASP A N 1
ATOM 1867 C CA . ASP A 1 232 ? 6.115 16.653 4.759 1.00 94.50 232 ASP A CA 1
ATOM 1868 C C . ASP A 1 232 ? 6.770 17.638 5.738 1.00 94.50 232 ASP A C 1
ATOM 1870 O O . ASP A 1 232 ? 7.997 17.694 5.825 1.00 94.50 232 ASP A O 1
ATOM 1874 N N . ILE A 1 233 ? 5.976 18.395 6.506 1.00 95.88 233 ILE A N 1
ATOM 1875 C CA . ILE A 1 233 ? 6.493 19.306 7.542 1.00 95.88 233 ILE A CA 1
ATOM 1876 C C . ILE A 1 233 ? 7.047 18.513 8.734 1.00 95.88 233 ILE A C 1
ATOM 1878 O O . ILE A 1 233 ? 8.116 18.847 9.247 1.00 95.88 233 ILE A O 1
ATOM 1882 N N . ILE A 1 234 ? 6.347 17.458 9.167 1.00 95.12 234 ILE A N 1
ATOM 1883 C CA . ILE A 1 234 ? 6.820 16.550 10.227 1.00 95.12 234 ILE A CA 1
ATOM 1884 C C . ILE A 1 234 ? 8.074 15.789 9.765 1.00 95.12 234 ILE A C 1
ATOM 1886 O O . ILE A 1 234 ? 8.979 15.536 10.565 1.00 95.12 234 ILE A O 1
ATOM 1890 N N . ASN A 1 235 ? 8.135 15.456 8.473 1.00 93.44 235 ASN A N 1
ATOM 1891 C CA . ASN A 1 235 ? 9.241 14.790 7.789 1.00 93.44 235 ASN A CA 1
ATOM 1892 C C . ASN A 1 235 ? 9.659 13.458 8.443 1.00 93.44 235 ASN A C 1
ATOM 1894 O O . ASN A 1 235 ? 10.845 13.129 8.539 1.00 93.44 235 ASN A O 1
ATOM 1898 N N . LYS A 1 236 ? 8.6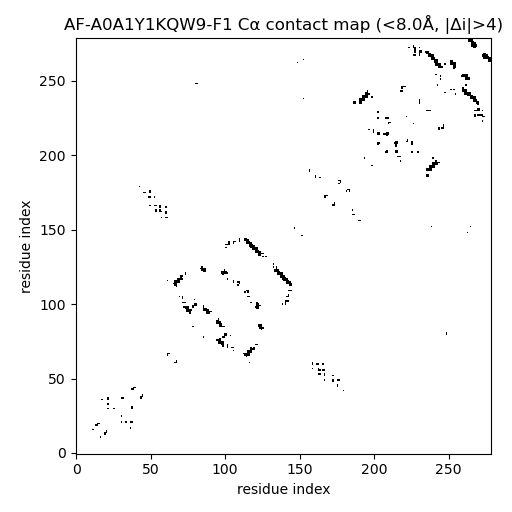70 12.697 8.924 1.00 94.12 236 LYS A N 1
ATOM 1899 C CA . LYS A 1 236 ? 8.811 11.347 9.487 1.00 94.12 236 LYS A CA 1
ATOM 1900 C C . LYS A 1 236 ? 7.594 10.498 9.110 1.00 94.12 236 LYS A C 1
ATOM 1902 O O . LYS A 1 236 ? 6.541 11.077 8.856 1.00 94.12 236 LYS A O 1
ATOM 1907 N N . PRO A 1 237 ? 7.703 9.159 9.107 1.00 96.19 237 PRO A N 1
ATOM 1908 C CA . PRO A 1 237 ? 6.533 8.292 9.041 1.00 96.19 237 PRO A CA 1
ATOM 1909 C C . PRO A 1 237 ? 5.597 8.543 10.224 1.00 96.19 237 PRO A C 1
ATOM 1911 O O . PRO A 1 237 ? 6.057 8.599 11.374 1.00 96.19 237 PRO A O 1
ATOM 1914 N N . VAL A 1 238 ? 4.300 8.667 9.947 1.00 97.62 238 VAL A N 1
ATOM 1915 C CA . VAL A 1 238 ? 3.275 8.910 10.969 1.00 97.62 238 VAL A CA 1
ATOM 1916 C C . VAL A 1 238 ? 2.136 7.909 10.820 1.00 97.62 238 VAL A C 1
ATOM 1918 O O . VAL A 1 238 ? 1.540 7.797 9.757 1.00 97.62 238 VAL A O 1
ATOM 1921 N N . PHE A 1 239 ? 1.798 7.211 11.898 1.00 98.44 239 PHE A N 1
ATOM 1922 C CA . PHE A 1 239 ? 0.517 6.533 12.042 1.00 98.44 239 PHE A CA 1
ATOM 1923 C C . PHE A 1 239 ? -0.508 7.520 12.591 1.00 98.44 239 PHE A C 1
ATOM 1925 O O . PHE A 1 239 ? -0.421 7.910 13.763 1.00 98.44 239 PHE A O 1
ATOM 1932 N N . ILE A 1 240 ? -1.476 7.908 11.761 1.00 98.19 240 ILE A N 1
ATOM 1933 C CA . ILE A 1 240 ? -2.679 8.596 12.232 1.00 98.19 240 ILE A CA 1
ATOM 1934 C C . ILE A 1 240 ? -3.671 7.531 12.667 1.00 98.19 240 ILE A C 1
ATOM 1936 O O . ILE A 1 240 ? -3.958 6.607 11.917 1.00 98.19 240 ILE A O 1
ATOM 1940 N N . THR A 1 241 ? -4.163 7.632 13.894 1.00 98.31 241 THR A N 1
ATOM 1941 C CA . THR A 1 241 ? -5.003 6.599 14.511 1.00 98.31 241 THR A CA 1
ATOM 1942 C C . THR A 1 241 ? -6.308 7.173 15.045 1.00 98.31 241 THR A C 1
ATOM 1944 O O . THR A 1 241 ? -6.401 8.379 15.259 1.00 98.31 241 THR A O 1
ATOM 1947 N N . HIS A 1 242 ? -7.287 6.326 15.359 1.00 98.12 242 HIS A N 1
ATOM 1948 C CA . HIS A 1 242 ? -8.514 6.746 16.049 1.00 98.12 242 HIS A CA 1
ATOM 1949 C C . HIS A 1 242 ? -9.374 7.741 15.259 1.00 98.12 242 HIS A C 1
ATOM 1951 O O . HIS A 1 242 ? -9.752 8.795 15.773 1.00 98.12 242 HIS A O 1
ATOM 1957 N N . PHE A 1 243 ? -9.668 7.425 13.996 1.00 98.00 243 PHE A N 1
ATOM 1958 C CA . PHE A 1 243 ? -10.520 8.266 13.160 1.00 98.00 243 PHE A CA 1
ATOM 1959 C C . PHE A 1 243 ? -11.982 8.240 13.634 1.00 98.00 243 PHE A C 1
ATOM 1961 O O . PHE A 1 243 ? -12.424 7.236 14.197 1.00 98.00 243 PHE A O 1
ATOM 1968 N N . PRO A 1 244 ? -12.759 9.315 13.404 1.00 97.25 244 PRO A N 1
ATOM 1969 C CA . PRO A 1 244 ? -14.181 9.341 13.701 1.00 97.25 244 PRO A CA 1
ATOM 1970 C C . PRO A 1 244 ? -14.923 8.262 12.921 1.00 97.25 244 PRO A C 1
ATOM 1972 O O . PRO A 1 244 ? -14.767 8.101 11.712 1.00 97.25 244 PRO A O 1
ATOM 1975 N N . ALA A 1 245 ? -15.784 7.533 13.608 1.00 95.69 245 ALA A N 1
ATOM 1976 C CA . ALA A 1 245 ? -16.375 6.345 13.025 1.00 95.69 245 ALA A CA 1
ATOM 1977 C C . ALA A 1 245 ? -17.417 6.628 11.931 1.00 95.69 245 ALA A C 1
ATOM 1979 O O . ALA A 1 245 ? -17.744 5.738 11.155 1.00 95.69 245 ALA A O 1
ATOM 1980 N N . HIS A 1 246 ? -17.978 7.841 11.871 1.00 92.69 246 HIS A N 1
ATOM 1981 C CA . HIS A 1 246 ? -18.943 8.218 10.831 1.00 92.69 246 HIS A CA 1
ATOM 1982 C C . HIS A 1 246 ? -18.291 8.519 9.476 1.00 92.69 246 HIS A C 1
ATOM 1984 O O . HIS A 1 246 ? -19.014 8.575 8.485 1.00 92.69 246 HIS A O 1
ATOM 1990 N N . ILE A 1 247 ? -16.965 8.703 9.430 1.00 91.31 247 ILE A N 1
ATOM 1991 C CA . ILE A 1 247 ? -16.201 8.890 8.182 1.00 91.31 247 ILE A CA 1
ATOM 1992 C C . ILE A 1 247 ? -15.412 7.645 7.764 1.00 91.31 247 ILE A C 1
ATOM 1994 O O . ILE A 1 247 ? -14.766 7.653 6.722 1.00 91.31 247 ILE A O 1
ATOM 1998 N N . LYS A 1 248 ? -15.444 6.576 8.564 1.00 92.50 248 LYS A N 1
ATOM 1999 C CA . LYS A 1 248 ? -14.735 5.322 8.294 1.00 92.50 248 LYS A CA 1
ATOM 2000 C C . LYS A 1 248 ? -15.706 4.187 7.957 1.00 92.50 248 LYS A C 1
ATOM 2002 O O . LYS A 1 248 ? -16.923 4.308 8.112 1.00 92.50 248 LYS A O 1
ATOM 2007 N N . ALA A 1 249 ? -15.159 3.092 7.435 1.00 91.62 249 ALA A N 1
ATOM 2008 C CA . ALA A 1 249 ? -15.943 1.965 6.951 1.00 91.62 249 ALA A CA 1
ATOM 2009 C C . ALA A 1 249 ? -16.709 1.252 8.079 1.00 91.62 249 ALA A C 1
ATOM 2011 O O . ALA A 1 249 ? -16.306 1.237 9.242 1.00 91.62 249 ALA A O 1
ATOM 2012 N N . PHE A 1 250 ? -17.829 0.621 7.718 1.00 92.00 250 PHE A N 1
ATOM 2013 C CA . PHE A 1 250 ? -18.777 0.037 8.673 1.00 92.00 250 PHE A CA 1
ATOM 2014 C C . PHE A 1 250 ? -18.203 -1.117 9.513 1.00 92.00 250 PHE A C 1
ATOM 2016 O O . PHE A 1 250 ? -18.744 -1.407 10.579 1.00 92.00 250 PHE A O 1
ATOM 2023 N N . TYR A 1 251 ? -17.165 -1.798 9.017 1.00 92.56 251 TYR A N 1
ATOM 2024 C CA . TYR A 1 251 ? -16.551 -2.958 9.665 1.00 92.56 251 TYR A CA 1
ATOM 2025 C C . TYR A 1 251 ? -15.530 -2.573 10.743 1.00 92.56 251 TYR A C 1
ATOM 2027 O O . TYR A 1 251 ? -15.137 -3.427 11.533 1.00 92.56 251 TYR A O 1
ATOM 2035 N N . MET A 1 252 ? -15.106 -1.306 10.800 1.00 96.75 252 MET A N 1
ATOM 2036 C CA . MET A 1 252 ? -14.056 -0.881 11.722 1.00 96.75 252 MET A CA 1
ATOM 2037 C C . MET A 1 252 ? -14.541 -0.930 13.175 1.00 96.75 252 MET A C 1
ATOM 2039 O O . MET A 1 252 ? -15.585 -0.369 13.534 1.00 96.75 252 MET A O 1
ATOM 2043 N N . LYS A 1 253 ? -13.763 -1.599 14.030 1.00 97.00 253 LYS A N 1
ATOM 2044 C CA . LYS A 1 253 ? -14.066 -1.760 15.454 1.00 97.00 253 LYS A CA 1
ATOM 2045 C C . LYS A 1 253 ? -14.018 -0.409 16.172 1.00 97.00 253 LYS A C 1
ATOM 2047 O O . LYS A 1 253 ? -13.169 0.428 15.883 1.00 97.00 253 LYS A O 1
ATOM 2052 N N . ARG A 1 254 ? -14.939 -0.184 17.115 1.00 97.75 254 ARG A N 1
ATOM 2053 C CA . ARG A 1 254 ? -14.949 1.024 17.958 1.00 97.75 254 ARG A CA 1
ATOM 2054 C C . ARG A 1 254 ? -13.849 0.967 19.003 1.00 97.75 254 ARG A C 1
ATOM 2056 O O . ARG A 1 254 ? -13.584 -0.104 19.550 1.00 97.75 254 ARG A O 1
ATOM 2063 N N . ASP A 1 255 ? -13.267 2.123 19.296 1.00 97.12 255 ASP A N 1
ATOM 2064 C CA . ASP A 1 255 ? -12.364 2.253 20.433 1.00 97.12 255 ASP A CA 1
ATOM 2065 C C . ASP A 1 255 ? -13.139 1.962 21.738 1.00 97.12 255 ASP A C 1
ATOM 2067 O O . ASP A 1 255 ? -14.276 2.420 21.898 1.00 97.12 255 ASP A O 1
ATOM 2071 N N . PRO A 1 256 ? -12.577 1.151 22.652 1.00 95.56 256 PRO A N 1
ATOM 2072 C CA . PRO A 1 256 ? -13.264 0.759 23.882 1.00 95.56 256 PRO A CA 1
ATOM 2073 C C . PRO A 1 256 ? -13.438 1.908 24.888 1.00 95.56 256 PRO A C 1
ATOM 2075 O O . PRO A 1 256 ? -14.317 1.825 25.747 1.00 95.56 256 PRO A O 1
ATOM 2078 N N . GLU A 1 257 ? -12.629 2.964 24.788 1.00 95.94 257 GLU A N 1
ATOM 2079 C CA . GLU A 1 257 ? -12.625 4.124 25.683 1.00 95.94 257 GLU A CA 1
ATOM 2080 C C . GLU A 1 257 ? -13.392 5.330 25.095 1.00 95.94 257 GLU A C 1
ATOM 2082 O O . GLU A 1 257 ? -13.854 6.188 25.852 1.00 95.94 257 GLU A O 1
ATOM 2087 N N . ASP A 1 258 ? -13.562 5.409 23.769 1.00 94.81 258 ASP A N 1
ATOM 2088 C CA . ASP A 1 258 ? -14.317 6.464 23.075 1.00 94.81 258 ASP A CA 1
ATOM 2089 C C . ASP A 1 258 ? -15.089 5.930 21.850 1.00 94.81 258 ASP A C 1
ATOM 2091 O O . ASP A 1 258 ? -14.538 5.776 20.760 1.00 94.81 258 ASP A O 1
ATOM 2095 N N . ASP A 1 259 ? -16.408 5.727 21.988 1.00 94.88 259 ASP A N 1
ATOM 2096 C CA . ASP A 1 259 ? -17.244 5.144 20.920 1.00 94.88 259 ASP A CA 1
ATOM 2097 C C . ASP A 1 259 ? -17.306 5.975 19.628 1.00 94.88 259 ASP A C 1
ATOM 2099 O O . ASP A 1 259 ? -17.720 5.470 18.575 1.00 94.88 259 ASP A O 1
ATOM 2103 N N . ARG A 1 260 ? -16.904 7.251 19.700 1.00 96.00 260 ARG A N 1
ATOM 2104 C CA . ARG A 1 260 ? -16.974 8.193 18.580 1.00 96.00 260 ARG A CA 1
ATOM 2105 C C . ARG A 1 260 ? -15.916 7.887 17.529 1.00 96.00 260 ARG A C 1
ATOM 2107 O O . ARG A 1 260 ? -16.054 8.343 16.392 1.00 96.00 260 ARG A O 1
ATOM 2114 N N . VAL A 1 261 ? -14.879 7.137 17.896 1.00 97.56 261 VAL A N 1
ATOM 2115 C CA . VAL A 1 261 ? -13.738 6.802 17.042 1.00 97.56 261 VAL A CA 1
ATOM 2116 C C . VAL A 1 261 ? -13.575 5.288 16.875 1.00 97.56 261 VAL A C 1
ATOM 2118 O O . VAL A 1 261 ? -14.177 4.483 17.589 1.00 97.56 261 VAL A O 1
ATOM 2121 N N . THR A 1 262 ? -12.787 4.893 15.883 1.00 98.31 262 THR A N 1
ATOM 2122 C CA . THR A 1 262 ? -12.480 3.493 15.555 1.00 98.31 262 THR A CA 1
ATOM 2123 C C . THR A 1 262 ? -11.048 3.125 15.922 1.00 98.31 262 THR A C 1
ATOM 2125 O O . THR A 1 262 ? -10.178 3.986 15.901 1.00 98.31 262 THR A O 1
ATOM 2128 N N . GLU A 1 263 ? -10.750 1.851 16.165 1.00 98.31 263 GLU A N 1
ATOM 2129 C CA . GLU A 1 263 ? -9.373 1.324 16.234 1.00 98.31 263 GLU A CA 1
ATOM 2130 C C . GLU A 1 263 ? -8.742 1.265 14.825 1.00 98.31 263 GLU A C 1
ATOM 2132 O O . GLU A 1 263 ? -8.290 0.236 14.361 1.00 98.31 263 GLU A O 1
ATOM 2137 N N . SER A 1 264 ? -8.749 2.381 14.101 1.00 98.31 264 SER A N 1
ATOM 2138 C CA . SER A 1 264 ? -8.271 2.509 12.719 1.00 98.31 264 SER A CA 1
ATOM 2139 C C . SER A 1 264 ? -6.905 3.181 12.662 1.00 98.31 264 SER A C 1
ATOM 2141 O O . SER A 1 264 ? -6.643 4.074 13.477 1.00 98.31 264 SER A O 1
ATOM 2143 N N . VAL A 1 265 ? -6.096 2.854 11.657 1.00 98.50 265 VAL A N 1
ATOM 2144 C CA . VAL A 1 265 ? -4.791 3.460 11.381 1.00 98.50 265 VAL A CA 1
ATOM 2145 C C . VAL A 1 265 ? -4.599 3.746 9.893 1.00 98.50 265 VAL A C 1
ATOM 2147 O O . VAL A 1 265 ? -4.804 2.867 9.065 1.00 98.50 265 VAL A O 1
ATOM 2150 N N . ASP A 1 266 ? -4.080 4.933 9.589 1.00 97.94 266 ASP A N 1
ATOM 2151 C CA . ASP A 1 266 ? -3.517 5.269 8.281 1.00 97.94 266 ASP A CA 1
ATOM 2152 C C . ASP A 1 266 ? -2.009 5.559 8.459 1.00 97.94 266 ASP A C 1
ATOM 2154 O O . ASP A 1 266 ? -1.602 6.295 9.367 1.00 97.94 266 ASP A O 1
ATOM 2158 N N . CYS A 1 267 ? -1.153 4.951 7.631 1.00 97.81 267 CYS A N 1
ATOM 2159 C CA . CYS A 1 267 ? 0.301 5.143 7.639 1.00 97.81 267 CYS A CA 1
ATOM 2160 C C . CYS A 1 267 ? 0.716 6.151 6.572 1.00 97.81 267 CYS A C 1
ATOM 2162 O O . CYS A 1 267 ? 0.627 5.878 5.371 1.00 97.81 267 CYS A O 1
ATOM 2164 N N . LEU A 1 268 ? 1.218 7.293 7.025 1.00 96.81 268 LEU A N 1
ATOM 2165 C CA . LEU A 1 268 ? 1.608 8.413 6.188 1.00 96.81 268 LEU A CA 1
ATOM 2166 C C . LEU A 1 268 ? 3.126 8.469 6.035 1.00 96.81 268 LEU A C 1
ATOM 2168 O O . LEU A 1 268 ? 3.863 8.435 7.025 1.00 96.81 268 LEU A O 1
ATOM 2172 N N . MET A 1 269 ? 3.592 8.602 4.794 1.00 94.88 269 MET A N 1
ATOM 2173 C CA . MET A 1 269 ? 5.008 8.725 4.451 1.00 94.88 269 MET A CA 1
ATOM 2174 C C . MET A 1 269 ? 5.322 10.082 3.808 1.00 94.88 269 MET A C 1
ATOM 2176 O O . MET A 1 269 ? 4.597 10.508 2.902 1.00 94.88 269 MET A O 1
ATOM 2180 N N . PRO A 1 270 ? 6.428 10.747 4.195 1.00 92.69 270 PRO A N 1
ATOM 2181 C CA . PRO A 1 270 ? 6.864 11.984 3.550 1.00 92.69 270 PRO A CA 1
ATOM 2182 C C . PRO A 1 270 ? 7.010 11.831 2.028 1.00 92.69 270 PRO A C 1
ATOM 2184 O O . PRO A 1 270 ? 7.510 10.820 1.528 1.00 92.69 270 PRO A O 1
ATOM 2187 N N . GLY A 1 271 ? 6.557 12.833 1.280 1.00 88.31 271 GLY A N 1
ATOM 2188 C CA . GLY A 1 271 ? 6.559 12.879 -0.182 1.00 88.31 271 GLY A CA 1
ATOM 2189 C C . GLY A 1 271 ? 5.420 12.107 -0.858 1.00 88.31 271 GLY A C 1
ATOM 2190 O O . GLY A 1 271 ? 5.137 12.358 -2.036 1.00 88.31 271 GLY A O 1
ATOM 2191 N N . VAL A 1 272 ? 4.724 11.213 -0.146 1.00 88.44 272 VAL A N 1
ATOM 2192 C CA . VAL A 1 272 ? 3.652 10.366 -0.706 1.00 88.44 272 VAL A CA 1
ATOM 2193 C C . VAL A 1 272 ? 2.299 10.602 -0.027 1.00 88.44 272 VAL A C 1
ATOM 2195 O O . VAL A 1 272 ? 1.299 10.703 -0.735 1.00 88.44 272 VAL A O 1
ATOM 2198 N N . GLY A 1 273 ? 2.263 10.757 1.296 1.00 92.00 273 GLY A N 1
ATOM 2199 C CA . GLY A 1 273 ? 1.034 10.659 2.089 1.00 92.00 273 GLY A CA 1
ATOM 2200 C C . GLY A 1 273 ? 0.737 9.203 2.447 1.00 92.00 273 GLY A C 1
ATOM 2201 O O . GLY A 1 273 ? 1.667 8.428 2.684 1.00 92.00 273 GLY A O 1
ATOM 2202 N N . GLU A 1 274 ? -0.539 8.844 2.487 1.00 95.00 274 GLU A N 1
ATOM 2203 C CA . GLU A 1 274 ? -1.031 7.516 2.841 1.00 95.00 274 GLU A CA 1
ATOM 2204 C C . GLU A 1 274 ? -0.459 6.420 1.929 1.00 95.00 274 GLU A C 1
ATOM 2206 O O . GLU A 1 274 ? -0.548 6.487 0.699 1.00 95.00 274 GLU A O 1
ATOM 2211 N N . ILE A 1 275 ? 0.123 5.391 2.551 1.00 95.50 275 ILE A N 1
ATOM 2212 C CA . ILE A 1 275 ? 0.605 4.177 1.874 1.00 95.50 275 ILE A CA 1
ATOM 2213 C C . ILE A 1 275 ? -0.030 2.886 2.406 1.00 95.50 275 ILE A C 1
ATOM 2215 O O . ILE A 1 275 ? 0.083 1.851 1.752 1.00 95.50 275 ILE A O 1
ATOM 2219 N N . VAL A 1 276 ? -0.653 2.929 3.588 1.00 97.31 276 VAL A N 1
ATOM 2220 C CA . VAL A 1 276 ? -1.338 1.796 4.226 1.00 97.31 276 VAL A CA 1
ATOM 2221 C C . VAL A 1 276 ? -2.540 2.332 4.996 1.00 97.31 276 VAL A C 1
ATOM 2223 O O . VAL A 1 276 ? -2.372 3.273 5.767 1.00 97.31 276 VAL A O 1
ATOM 2226 N N . GLY A 1 277 ? -3.694 1.687 4.843 1.00 97.12 277 GLY A N 1
ATOM 2227 C CA . GLY A 1 277 ? -4.860 1.844 5.713 1.00 97.12 277 GLY A CA 1
ATOM 2228 C C . GLY A 1 277 ? -5.195 0.511 6.386 1.00 97.12 277 GLY A C 1
ATOM 2229 O O . GLY A 1 277 ? -4.991 -0.550 5.791 1.00 97.12 277 GLY A O 1
ATOM 2230 N N . GLY A 1 278 ? -5.671 0.552 7.628 1.00 97.44 278 GLY A N 1
ATOM 2231 C CA . GLY A 1 278 ? -6.055 -0.636 8.394 1.00 97.44 278 GLY A CA 1
ATOM 2232 C C . GLY A 1 278 ? -6.932 -0.308 9.602 1.00 97.44 278 GLY A C 1
ATOM 2233 O O . GLY A 1 278 ? -7.111 0.860 9.961 1.00 97.44 278 GLY A O 1
ATOM 2234 N N . SER A 1 279 ? -7.485 -1.340 10.237 1.00 97.12 279 SER A N 1
ATOM 2235 C CA . SER A 1 279 ? -8.295 -1.244 11.460 1.00 97.12 279 SER A CA 1
ATOM 2236 C C . SER A 1 279 ? -8.313 -2.540 12.256 1.00 97.12 279 SER A C 1
ATOM 2238 O O . SER A 1 279 ? -7.842 -3.543 11.686 1.00 97.12 279 SER A O 1
#

Organism: Photinus pyralis (NCBI:txid7054)

Nearest PDB structures (foldseek):
  2xti-assembly1_A  TM=9.822E-01  e=2.444E-35  Brugia malayi
  2xgt-assembly1_A  TM=9.831E-01  e=2.594E-35  Brugia malayi
  2xgt-assembly1_B  TM=9.859E-01  e=2.245E-34  Brugia malayi
  2xti-assembly1_B  TM=9.850E-01  e=5.516E-34  Brugia malayi
  8tc8-assembly1_A  TM=9.848E-01  e=1.132E-33  Homo sapiens

InterPro domains:
  IPR002312 Aspartyl/Asparaginyl-tRNA synthetase, class IIb [PR01042] (98-110)
  IPR002312 Aspartyl/Asparaginyl-tRNA synthetase, class IIb [PR01042] (114-127)
  IPR002312 Aspartyl/Asparaginyl-tRNA synthetase, class IIb [PR01042] (266-279)
  IPR004364 Aminoacyl-tRNA synthetase, class II (D/K/N) [PF00152] (30-279)
  IPR045864 Class II Aminoacyl-tRNA synthetase/Biotinyl protein ligase (BPL) and lipoyl protein ligase (LPL) [G3DSA:3.30.930.10] (21-279)
  IPR045864 Class II Aminoacyl-tRNA synthetase/Biotinyl protein ligase (BPL) and lipoyl protein ligase (LPL) [SSF55681] (30-279)

Solvent-accessible surface area (backbone atoms only — not comparable to full-atom values): 16452 Å² total; per-residue (Å²): 137,91,81,77,81,58,95,82,68,74,76,76,59,70,81,74,15,64,73,67,70,56,45,98,85,57,54,71,70,59,47,58,78,40,32,89,57,49,44,74,38,69,74,49,36,43,53,52,53,44,48,52,43,46,56,51,19,46,57,48,48,36,50,77,71,68,35,42,80,54,84,74,78,50,75,32,84,76,77,76,85,54,83,86,30,57,49,75,48,79,56,93,91,37,81,30,27,45,24,59,62,61,60,76,57,46,61,70,39,29,90,80,66,38,29,32,30,36,80,46,70,25,31,38,50,66,91,66,93,55,98,81,66,56,54,65,42,84,40,78,49,72,40,75,57,97,70,56,69,68,52,51,55,51,48,53,54,50,50,57,53,46,26,52,51,54,34,51,69,39,65,67,47,37,48,44,47,41,72,77,39,74,83,71,68,84,81,72,82,80,64,45,77,42,43,38,69,54,50,45,50,51,34,46,77,66,74,44,46,42,99,88,69,43,74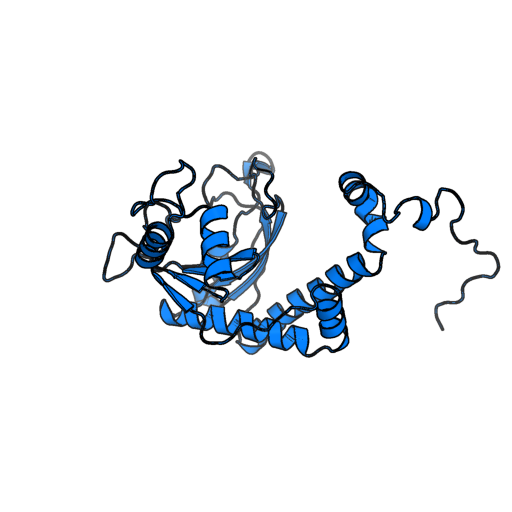,60,56,94,76,61,82,78,50,69,71,54,45,32,53,50,28,48,72,70,62,44,48,32,36,41,26,46,43,44,44,91,81,49,63,91,83,54,50,59,31,92,90,44,76,64,19,16,52,29,39,38,36,29,35,52,94,74,20,76,79,46,77,52,94

Mean predicted aligned error: 5.49 Å

Foldseek 3Di:
DPDDDDPPDDDDDDCRDLCNQDDPPDDPVSCVVVVVSVCPDPLNVLVVVLVVLLVVLLVVLCVVVLAAEDDADQKAPDAFADDPWWDWDDDPNDIITGAQDCVVVQVVCCVPRAKYKYFAKHATNDPDDDPPDDRIDGDIDIDHPPDDLVVVLVCVQSSLLSSVVSQVVDVVSVVSCCVNPVPDDRADPDFAEDEPVRLLVVCQVVCNPDPVSHRDDQPDDCDPVSQQVVQQVVQHKYKYAFHAPVPDTPPFDADPVDRRTGSWIFIQHHPGGTDDTDD